Protein AF-K0TCC4-F1 (afdb_monomer_lite)

Structure (mmCIF, N/CA/C/O backbone):
data_AF-K0TCC4-F1
#
_entry.id   AF-K0TCC4-F1
#
loop_
_atom_site.group_PDB
_atom_site.id
_atom_site.type_symbol
_atom_site.label_atom_id
_atom_site.label_alt_id
_atom_site.label_comp_id
_atom_site.label_asym_id
_atom_site.label_entity_id
_atom_site.label_seq_id
_atom_site.pdbx_PDB_ins_code
_atom_site.Cartn_x
_atom_site.Cartn_y
_atom_site.Cartn_z
_atom_site.occupancy
_atom_site.B_iso_or_equiv
_atom_site.auth_seq_id
_atom_site.auth_comp_id
_atom_site.auth_asym_id
_atom_site.auth_atom_id
_atom_site.pdbx_PDB_model_num
ATOM 1 N N . MET A 1 1 ? 14.288 11.308 27.479 1.00 28.27 1 MET A N 1
ATOM 2 C CA . MET A 1 1 ? 13.288 10.225 27.359 1.00 28.27 1 MET A CA 1
ATOM 3 C C . MET A 1 1 ? 12.908 10.131 25.890 1.00 28.27 1 MET A C 1
ATOM 5 O O . MET A 1 1 ? 12.231 11.021 25.403 1.00 28.27 1 MET A O 1
ATOM 9 N N . GLY A 1 2 ? 13.487 9.175 25.159 1.00 26.84 2 GLY A N 1
ATOM 10 C CA . GLY A 1 2 ? 13.276 9.024 23.712 1.00 26.84 2 GLY A CA 1
ATOM 11 C C . GLY A 1 2 ? 12.007 8.222 23.398 1.00 26.84 2 GLY A C 1
ATOM 12 O O . GLY A 1 2 ? 11.576 7.444 24.253 1.00 26.84 2 GLY A O 1
ATOM 13 N N . PRO A 1 3 ? 11.400 8.391 22.210 1.00 31.66 3 PRO A N 1
ATOM 14 C CA . PRO A 1 3 ? 10.215 7.638 21.836 1.00 31.66 3 PRO A CA 1
ATOM 15 C C . PRO A 1 3 ? 10.620 6.193 21.535 1.00 31.66 3 PRO A C 1
ATOM 17 O O . PRO A 1 3 ? 11.309 5.902 20.559 1.00 31.66 3 PRO A O 1
ATOM 20 N N . GLY A 1 4 ? 10.207 5.282 22.413 1.00 22.97 4 GLY A N 1
ATOM 21 C CA . GLY A 1 4 ? 10.240 3.850 22.155 1.00 22.97 4 GLY A CA 1
ATOM 22 C C . GLY A 1 4 ? 9.187 3.509 21.109 1.00 22.97 4 GLY A C 1
ATOM 23 O O . GLY A 1 4 ? 8.033 3.268 21.452 1.00 22.97 4 GLY A O 1
ATOM 24 N N . GLY A 1 5 ? 9.584 3.508 19.838 1.00 23.30 5 GLY A N 1
ATOM 25 C CA . GLY A 1 5 ? 8.799 2.913 18.765 1.00 23.30 5 GLY A CA 1
ATOM 26 C C . GLY A 1 5 ? 8.743 1.406 18.979 1.00 23.30 5 GLY A C 1
ATOM 27 O O . GLY A 1 5 ? 9.736 0.705 18.784 1.00 23.30 5 GLY A O 1
ATOM 28 N N . LEU A 1 6 ? 7.590 0.905 19.415 1.00 22.27 6 LEU A N 1
ATOM 29 C CA . LEU A 1 6 ? 7.316 -0.523 19.445 1.00 22.27 6 LEU A CA 1
ATOM 30 C C . LEU A 1 6 ? 7.108 -0.981 17.994 1.00 22.27 6 LEU A C 1
ATOM 32 O O . LEU A 1 6 ? 5.989 -1.012 17.489 1.00 22.27 6 LEU A O 1
ATOM 36 N N . VAL A 1 7 ? 8.204 -1.295 17.304 1.00 22.83 7 VAL A N 1
ATOM 37 C CA . VAL A 1 7 ? 8.163 -1.968 16.005 1.00 22.83 7 VAL A CA 1
ATOM 38 C C . VAL A 1 7 ? 7.547 -3.342 16.245 1.00 22.83 7 VAL A C 1
ATOM 40 O O . VAL A 1 7 ? 8.164 -4.209 16.865 1.00 22.83 7 VAL A O 1
ATOM 43 N N . LEU A 1 8 ? 6.312 -3.544 15.785 1.00 24.41 8 LEU A N 1
ATOM 44 C CA . LEU A 1 8 ? 5.712 -4.870 15.719 1.00 24.41 8 LEU A CA 1
ATOM 45 C C . LEU A 1 8 ? 6.457 -5.655 14.630 1.00 24.41 8 LEU A C 1
ATOM 47 O O . LEU A 1 8 ? 6.063 -5.672 13.467 1.00 24.41 8 LEU A O 1
ATOM 51 N N . LEU A 1 9 ? 7.583 -6.258 15.009 1.00 23.83 9 LEU A N 1
ATOM 52 C CA . LEU A 1 9 ? 8.371 -7.147 14.165 1.00 23.83 9 LEU A CA 1
ATOM 53 C C . LEU A 1 9 ? 7.592 -8.458 13.994 1.00 23.83 9 LEU A C 1
ATOM 55 O O . LEU A 1 9 ? 7.753 -9.421 14.743 1.00 23.83 9 LEU A O 1
ATOM 59 N N . LEU A 1 10 ? 6.705 -8.487 13.003 1.00 27.88 10 LEU A N 1
ATOM 60 C CA . LEU A 1 10 ? 6.218 -9.730 12.417 1.00 27.88 10 LEU A CA 1
ATOM 61 C C . LEU A 1 10 ? 7.379 -10.323 11.615 1.00 27.88 10 LEU A C 1
ATOM 63 O O . LEU A 1 10 ? 7.529 -10.065 10.429 1.00 27.88 10 LEU A O 1
ATOM 67 N N . LEU A 1 11 ? 8.240 -11.088 12.291 1.00 25.53 11 LEU A N 1
ATOM 68 C CA . LEU A 1 11 ? 9.269 -11.899 11.643 1.00 25.53 11 LEU A CA 1
ATOM 69 C C . LEU A 1 11 ? 8.577 -12.962 10.783 1.00 25.53 11 LEU A C 1
ATOM 71 O O . LEU A 1 11 ? 8.197 -14.027 11.272 1.00 25.53 11 LEU A O 1
ATOM 75 N N . THR A 1 12 ? 8.366 -12.660 9.506 1.00 33.72 12 THR A N 1
ATOM 76 C CA . THR A 1 12 ? 7.933 -13.631 8.506 1.00 33.72 12 THR A CA 1
ATOM 77 C C . THR A 1 12 ? 9.095 -14.584 8.228 1.00 33.72 12 THR A C 1
ATOM 79 O O . THR A 1 12 ? 10.018 -14.249 7.490 1.00 33.72 12 THR A O 1
ATOM 82 N N . LEU A 1 13 ? 9.052 -15.796 8.785 1.00 29.62 13 LEU A N 1
ATOM 83 C CA . LEU A 1 13 ? 9.797 -16.942 8.248 1.00 29.62 13 LEU A CA 1
ATOM 84 C C . LEU A 1 13 ? 9.078 -17.418 6.973 1.00 29.62 13 LEU A C 1
ATOM 86 O O . LEU A 1 13 ? 8.442 -18.467 6.951 1.00 29.62 13 LEU A O 1
ATOM 90 N N . GLY A 1 14 ? 9.078 -16.578 5.939 1.00 32.75 14 GLY A N 1
ATOM 91 C CA . GLY A 1 14 ? 8.481 -16.857 4.635 1.00 32.75 14 GLY A CA 1
ATOM 92 C C . GLY A 1 14 ? 9.566 -17.091 3.591 1.00 32.75 14 GLY A C 1
ATOM 93 O O . GLY A 1 14 ? 10.662 -16.553 3.714 1.00 32.75 14 GLY A O 1
ATOM 94 N N . ARG A 1 15 ? 9.258 -17.888 2.558 1.00 40.53 15 ARG A N 1
ATOM 95 C CA . ARG A 1 15 ? 10.091 -18.010 1.349 1.00 40.53 15 ARG A CA 1
ATOM 96 C C . ARG A 1 15 ? 10.550 -16.617 0.905 1.00 40.53 15 ARG A C 1
ATOM 98 O O . ARG A 1 15 ? 9.706 -15.752 0.664 1.00 40.53 15 ARG A O 1
ATOM 105 N N . THR A 1 16 ? 11.862 -16.420 0.803 1.00 37.78 16 THR A N 1
ATOM 106 C CA . THR A 1 16 ? 12.441 -15.199 0.246 1.00 37.78 16 THR A CA 1
ATOM 107 C C . THR A 1 16 ? 12.047 -15.134 -1.221 1.00 37.78 16 THR A C 1
ATOM 109 O O . THR A 1 16 ? 12.565 -15.881 -2.043 1.00 37.78 16 THR A O 1
ATOM 112 N N . VAL A 1 17 ? 11.077 -14.281 -1.535 1.00 41.97 17 VAL A N 1
ATOM 113 C CA . VAL A 1 17 ? 10.876 -13.818 -2.905 1.00 41.97 17 VAL A CA 1
ATOM 114 C C . VAL A 1 17 ? 11.907 -12.719 -3.089 1.00 41.97 17 VAL A C 1
ATOM 116 O O . VAL A 1 17 ? 11.760 -11.652 -2.490 1.00 41.97 17 VAL A O 1
ATOM 119 N N . SER A 1 18 ? 12.979 -13.018 -3.818 1.00 49.50 18 SER A N 1
ATOM 120 C CA . SER A 1 18 ? 14.013 -12.037 -4.128 1.00 49.50 18 SER A CA 1
ATOM 121 C C . SER A 1 18 ? 13.745 -11.465 -5.507 1.00 49.50 18 SER A C 1
ATOM 123 O O . SER A 1 18 ? 13.412 -12.201 -6.437 1.00 49.50 18 SER A O 1
ATOM 125 N N . PHE A 1 19 ? 13.881 -10.151 -5.654 1.00 54.38 19 PHE A N 1
ATOM 126 C CA . PHE A 1 19 ? 13.976 -9.573 -6.987 1.00 54.38 19 PHE A CA 1
ATOM 127 C C . PHE A 1 19 ? 15.440 -9.375 -7.346 1.00 54.38 19 PHE A C 1
ATOM 129 O O . PHE A 1 19 ? 16.234 -8.956 -6.504 1.00 54.38 19 PHE A O 1
ATOM 136 N N . SER A 1 20 ? 15.793 -9.677 -8.591 1.00 53.88 20 SER A N 1
ATOM 137 C CA . SER A 1 20 ? 17.098 -9.342 -9.159 1.00 53.88 20 SER A CA 1
ATOM 138 C C . SER A 1 20 ? 16.943 -8.440 -10.372 1.00 53.88 20 SER A C 1
ATOM 140 O O . SER A 1 20 ? 15.933 -8.488 -11.076 1.00 53.88 20 SER A O 1
ATOM 142 N N . LEU A 1 21 ? 17.972 -7.646 -10.642 1.00 52.84 21 LEU A N 1
ATOM 143 C CA . LEU A 1 21 ? 18.079 -6.904 -11.891 1.00 52.84 21 LEU A CA 1
ATOM 144 C C . LEU A 1 21 ? 18.535 -7.845 -13.022 1.00 52.84 21 LEU A C 1
ATOM 146 O O . LEU A 1 21 ? 19.251 -8.810 -12.732 1.00 52.84 21 LEU A O 1
ATOM 150 N N . PRO A 1 22 ? 18.129 -7.596 -14.284 1.00 49.38 22 PRO A N 1
ATOM 151 C CA . PRO A 1 22 ? 18.525 -8.407 -15.439 1.00 49.38 22 PRO A CA 1
ATOM 152 C C . PRO A 1 22 ? 20.041 -8.564 -15.610 1.00 49.38 22 PRO A C 1
ATOM 154 O O . PRO A 1 22 ? 20.484 -9.585 -16.116 1.00 49.38 22 PRO A O 1
ATOM 157 N N . ASP A 1 23 ? 20.828 -7.628 -15.082 1.00 47.44 23 ASP A N 1
ATOM 158 C CA . ASP A 1 23 ? 22.281 -7.687 -14.993 1.00 47.44 23 ASP A CA 1
ATOM 159 C C . ASP A 1 23 ? 22.680 -7.168 -13.604 1.00 47.44 23 ASP A C 1
ATOM 161 O O . ASP A 1 23 ? 22.107 -6.186 -13.136 1.00 47.44 23 ASP A O 1
ATOM 165 N N . ARG A 1 24 ? 23.610 -7.832 -12.899 1.00 49.53 24 ARG A N 1
ATOM 166 C CA . ARG A 1 24 ? 24.036 -7.508 -11.513 1.00 49.53 24 ARG A CA 1
ATOM 167 C C . ARG A 1 24 ? 24.806 -6.175 -11.423 1.00 49.53 24 ARG A C 1
ATOM 169 O O . ARG A 1 24 ? 25.979 -6.154 -11.052 1.00 49.53 24 ARG A O 1
ATOM 176 N N . LEU A 1 25 ? 24.175 -5.079 -11.820 1.00 44.75 25 LEU A N 1
ATOM 177 C CA . LEU A 1 25 ? 24.749 -3.743 -11.822 1.00 44.75 25 LEU A CA 1
ATOM 178 C C . LEU A 1 25 ? 24.738 -3.172 -10.393 1.00 44.75 25 LEU A C 1
ATOM 180 O O . LEU A 1 25 ? 23.718 -3.291 -9.710 1.00 44.75 25 LEU A O 1
ATOM 184 N N . PRO A 1 26 ? 25.850 -2.571 -9.927 1.00 47.16 26 PRO A N 1
ATOM 185 C CA . PRO A 1 26 ? 25.877 -1.855 -8.658 1.00 47.16 26 PRO A CA 1
ATOM 186 C C . PRO A 1 26 ? 24.918 -0.668 -8.735 1.00 47.16 26 PRO A C 1
ATOM 188 O O . PRO A 1 26 ? 25.003 0.145 -9.657 1.00 47.16 26 PRO A O 1
ATOM 191 N N . PHE A 1 27 ? 23.995 -0.582 -7.780 1.00 52.09 27 PHE A N 1
ATOM 192 C CA . PHE A 1 27 ? 22.899 0.377 -7.837 1.00 52.09 27 PHE A CA 1
ATOM 193 C C . PHE A 1 27 ? 23.012 1.461 -6.766 1.00 52.09 27 PHE A C 1
ATOM 195 O O . PHE A 1 27 ? 23.201 1.161 -5.590 1.00 52.09 27 PHE A O 1
ATOM 202 N N . GLY A 1 28 ? 22.837 2.724 -7.166 1.00 56.59 28 GLY A N 1
ATOM 203 C CA . GLY A 1 28 ? 22.853 3.862 -6.242 1.00 56.59 28 GLY A CA 1
ATOM 204 C C . GLY A 1 28 ? 21.692 4.847 -6.379 1.00 56.59 28 GLY A C 1
ATOM 205 O O . GLY A 1 28 ? 21.499 5.640 -5.460 1.00 56.59 28 GLY A O 1
ATOM 206 N N . LYS A 1 29 ? 20.941 4.851 -7.495 1.00 67.81 29 LYS A N 1
ATOM 207 C CA . LYS A 1 29 ? 19.886 5.846 -7.776 1.00 67.81 29 LYS A CA 1
ATOM 208 C C . LYS A 1 29 ? 18.860 5.327 -8.778 1.00 67.81 29 LYS A C 1
ATOM 210 O O . LYS A 1 29 ? 19.250 4.785 -9.802 1.00 67.81 29 LYS A O 1
ATOM 215 N N . PHE A 1 30 ? 17.573 5.548 -8.502 1.00 77.38 30 PHE A N 1
ATOM 216 C CA . PHE A 1 30 ? 16.493 5.269 -9.454 1.00 77.38 30 PHE A CA 1
ATOM 217 C C . PHE A 1 30 ? 16.297 6.460 -10.379 1.00 77.38 30 PHE A C 1
ATOM 219 O O . PHE A 1 30 ? 16.095 7.581 -9.908 1.00 77.38 30 PHE A O 1
ATOM 226 N N . GLU A 1 31 ? 16.313 6.210 -11.683 1.00 79.38 31 GLU A N 1
ATOM 227 C CA . GLU A 1 31 ? 15.964 7.220 -12.677 1.00 79.38 31 GLU A CA 1
ATOM 228 C C . GLU A 1 31 ? 14.535 6.995 -13.148 1.00 79.38 31 GLU A C 1
ATOM 230 O O . GLU A 1 31 ? 14.170 5.887 -13.538 1.00 79.38 31 GLU A O 1
ATOM 235 N N . PHE A 1 32 ? 13.716 8.042 -13.113 1.00 80.25 32 PHE A N 1
ATOM 236 C CA . PHE A 1 32 ? 12.322 7.984 -13.533 1.00 80.25 32 PHE A CA 1
ATOM 237 C C . PHE A 1 32 ? 12.089 8.873 -14.747 1.00 80.25 32 PHE A C 1
ATOM 239 O O . PHE A 1 32 ? 12.639 9.964 -14.868 1.00 80.25 32 PHE A O 1
ATOM 246 N N . ASP A 1 33 ? 11.239 8.396 -15.642 1.00 78.75 33 ASP A N 1
ATOM 247 C CA . ASP A 1 33 ? 10.653 9.193 -16.702 1.00 78.75 33 ASP A CA 1
ATOM 248 C C . ASP A 1 33 ? 9.653 10.192 -16.103 1.00 78.75 33 ASP A C 1
ATOM 250 O O . ASP A 1 33 ? 8.693 9.787 -15.451 1.00 78.75 33 ASP A O 1
ATOM 254 N N . GLU A 1 34 ? 9.869 11.492 -16.307 1.00 76.19 34 GLU A N 1
ATOM 255 C CA . GLU A 1 34 ? 9.036 12.537 -15.692 1.00 76.19 34 GLU A CA 1
ATOM 256 C C . GLU A 1 34 ? 7.575 12.502 -16.164 1.00 76.19 34 GLU A C 1
ATOM 258 O O . GLU A 1 34 ? 6.672 12.798 -15.383 1.00 76.19 34 GLU A O 1
ATOM 263 N N . ALA A 1 35 ? 7.330 12.115 -17.420 1.00 70.75 35 ALA A N 1
ATOM 264 C CA . ALA A 1 35 ? 5.993 12.121 -18.010 1.00 70.75 35 ALA A CA 1
ATOM 265 C C . ALA A 1 35 ? 5.138 10.942 -17.521 1.00 70.75 35 ALA A C 1
ATOM 267 O O . ALA A 1 35 ? 3.962 11.095 -17.194 1.00 70.75 35 ALA A O 1
ATOM 268 N N . THR A 1 36 ? 5.725 9.748 -17.464 1.00 73.31 36 THR A N 1
ATOM 269 C CA . THR A 1 36 ? 5.018 8.500 -17.136 1.00 73.31 36 THR A CA 1
ATOM 270 C C . THR A 1 36 ? 5.168 8.092 -15.669 1.00 73.31 36 THR A C 1
ATOM 272 O O . THR A 1 36 ? 4.352 7.321 -15.144 1.00 73.31 36 THR A O 1
ATOM 275 N N . GLY A 1 37 ? 6.207 8.594 -14.997 1.00 79.00 37 GLY A N 1
ATOM 276 C CA . GLY A 1 37 ? 6.643 8.167 -13.671 1.00 79.00 37 GLY A CA 1
ATOM 277 C C . GLY A 1 37 ? 7.277 6.774 -13.656 1.00 79.00 37 GLY A C 1
ATOM 278 O O . GLY A 1 37 ? 7.495 6.228 -12.579 1.00 79.00 37 GLY A O 1
ATOM 279 N N . ILE A 1 38 ? 7.528 6.152 -14.811 1.00 82.00 38 ILE A N 1
ATOM 280 C CA . ILE A 1 38 ? 8.098 4.801 -14.900 1.00 82.00 38 ILE A CA 1
ATOM 281 C C . ILE A 1 38 ? 9.615 4.869 -14.717 1.00 82.00 38 ILE A C 1
ATOM 283 O O . ILE A 1 38 ? 10.277 5.773 -15.224 1.00 82.00 38 ILE A O 1
ATOM 287 N N . CYS A 1 39 ? 10.171 3.914 -13.980 1.00 81.19 39 CYS A N 1
ATOM 288 C CA . CYS A 1 39 ? 11.606 3.794 -13.786 1.00 81.19 39 CYS A CA 1
ATOM 289 C C . CYS A 1 39 ? 12.296 3.403 -15.098 1.00 81.19 39 CYS A C 1
ATOM 291 O O . CYS A 1 39 ? 11.937 2.407 -15.725 1.00 81.19 39 CYS A O 1
ATOM 293 N N . ARG A 1 40 ? 13.268 4.214 -15.516 1.00 80.44 40 ARG A N 1
ATOM 294 C CA . ARG A 1 40 ? 14.127 3.982 -16.680 1.00 80.44 40 ARG A CA 1
ATOM 295 C C . ARG A 1 40 ? 15.336 3.128 -16.319 1.00 80.44 40 ARG A C 1
ATOM 297 O O . ARG A 1 40 ? 15.744 2.303 -17.131 1.00 80.44 40 ARG A O 1
ATOM 304 N N . ASP A 1 41 ? 15.878 3.324 -15.118 1.00 75.75 41 ASP A N 1
ATOM 305 C CA . ASP A 1 41 ? 17.021 2.568 -14.614 1.00 75.75 41 ASP A CA 1
ATOM 306 C C . ASP A 1 41 ? 16.840 2.217 -13.119 1.00 75.75 41 ASP A C 1
ATOM 308 O O . ASP A 1 41 ? 16.751 3.128 -12.284 1.00 75.75 41 ASP A O 1
ATOM 312 N N . PRO A 1 42 ? 16.730 0.918 -12.771 1.00 75.81 42 PRO A N 1
ATOM 313 C CA . PRO A 1 42 ? 16.733 -0.213 -13.691 1.00 75.81 42 PRO A CA 1
ATOM 314 C C . PRO A 1 42 ? 15.415 -0.297 -14.480 1.00 75.81 42 PRO A C 1
ATOM 316 O O . PRO A 1 42 ? 14.347 0.010 -13.943 1.00 75.81 42 PRO A O 1
ATOM 319 N N . PRO A 1 43 ? 15.453 -0.768 -15.739 1.00 74.69 43 PRO A N 1
ATOM 320 C CA . PRO A 1 43 ? 14.264 -0.815 -16.586 1.00 74.69 43 PRO A CA 1
ATOM 321 C C . PRO A 1 43 ? 13.281 -1.910 -16.163 1.00 74.69 43 PRO A C 1
ATOM 323 O O . PRO A 1 43 ? 12.106 -1.843 -16.510 1.00 74.69 43 PRO A O 1
ATOM 326 N N . ALA A 1 44 ? 13.746 -2.939 -15.447 1.00 81.31 44 ALA A N 1
ATOM 327 C CA . ALA A 1 44 ? 12.907 -4.030 -14.977 1.00 81.31 44 ALA A CA 1
ATOM 328 C C . ALA A 1 44 ? 13.484 -4.726 -13.736 1.00 81.31 44 ALA A C 1
ATOM 330 O O . ALA A 1 44 ? 14.692 -4.734 -13.498 1.00 81.31 44 ALA A O 1
ATOM 331 N N . PHE A 1 45 ? 12.598 -5.382 -12.995 1.00 82.19 45 PHE A N 1
ATOM 332 C CA . PHE A 1 45 ? 12.869 -6.215 -11.830 1.00 82.19 45 PHE A CA 1
ATOM 333 C C . PHE A 1 45 ? 12.370 -7.630 -12.118 1.00 82.19 45 PHE A C 1
ATOM 335 O O . PHE A 1 45 ? 11.260 -7.806 -12.618 1.00 82.19 45 PHE A O 1
ATOM 342 N N . ILE A 1 46 ? 13.167 -8.645 -11.801 1.00 79.38 46 ILE A N 1
ATOM 343 C CA . ILE A 1 46 ? 12.825 -10.053 -12.037 1.00 79.38 46 ILE A CA 1
ATOM 344 C C . ILE A 1 46 ? 12.460 -10.688 -10.707 1.00 79.38 46 ILE A C 1
ATOM 346 O O . ILE A 1 46 ? 13.294 -10.708 -9.810 1.00 79.38 46 ILE A O 1
ATOM 350 N N . CYS A 1 47 ? 11.249 -11.224 -10.579 1.00 77.38 47 CYS A N 1
ATOM 351 C CA . CYS A 1 47 ? 10.833 -11.961 -9.389 1.00 77.38 47 CYS A CA 1
ATOM 352 C C . CYS A 1 47 ? 11.384 -13.394 -9.424 1.00 77.38 47 CYS A C 1
ATOM 354 O O . CYS A 1 47 ? 10.921 -14.234 -10.198 1.00 77.38 47 CYS A O 1
ATOM 356 N N . ASN A 1 48 ? 12.352 -13.689 -8.558 1.00 70.62 48 ASN A N 1
ATOM 357 C CA . ASN A 1 48 ? 12.895 -15.028 -8.348 1.00 70.62 48 ASN A CA 1
ATOM 358 C C . ASN A 1 48 ? 12.153 -15.669 -7.167 1.00 70.62 48 ASN A C 1
ATOM 360 O O . ASN A 1 48 ? 12.595 -15.603 -6.020 1.00 70.62 48 ASN A O 1
ATOM 364 N N . GLY A 1 49 ? 10.970 -16.231 -7.417 1.00 58.19 49 GLY A N 1
ATOM 365 C CA . GLY A 1 49 ? 10.140 -16.749 -6.321 1.00 58.19 49 GLY A CA 1
ATOM 366 C C . GLY A 1 49 ? 9.025 -17.723 -6.690 1.00 58.19 49 GLY A C 1
ATOM 367 O O . GLY A 1 49 ? 8.238 -18.071 -5.807 1.00 58.19 49 GLY A O 1
ATOM 368 N N . GLY A 1 50 ? 8.951 -18.166 -7.947 1.00 55.09 50 GLY A N 1
ATOM 369 C CA . GLY A 1 50 ? 7.951 -19.137 -8.389 1.00 55.09 50 GLY A CA 1
ATOM 370 C C . GLY A 1 50 ? 8.133 -20.508 -7.738 1.00 55.09 50 GLY A C 1
ATOM 371 O O . GLY A 1 50 ? 9.220 -20.867 -7.271 1.00 55.09 50 GLY A O 1
ATOM 372 N N . SER A 1 51 ? 7.056 -21.292 -7.680 1.00 49.56 51 SER A N 1
ATOM 373 C CA . SER A 1 51 ? 7.185 -22.722 -7.371 1.00 49.56 51 SER A CA 1
ATOM 374 C C . SER A 1 51 ? 8.140 -23.386 -8.387 1.00 49.56 51 SER A C 1
ATOM 376 O O . SER A 1 51 ? 8.260 -22.880 -9.498 1.00 49.56 51 SER A O 1
ATOM 378 N N . PRO A 1 52 ? 8.817 -24.504 -8.070 1.00 51.41 52 PRO A N 1
ATOM 379 C CA . PRO A 1 52 ? 9.683 -25.189 -9.038 1.00 51.41 52 PRO A CA 1
ATOM 380 C C . PRO A 1 52 ? 8.967 -25.608 -10.340 1.00 51.41 52 PRO A C 1
ATOM 382 O O . PRO A 1 52 ? 9.648 -25.852 -11.332 1.00 51.41 52 PRO A O 1
ATOM 385 N N . ASP A 1 53 ? 7.628 -25.629 -10.354 1.00 50.62 53 ASP A N 1
ATOM 386 C CA . ASP A 1 53 ? 6.805 -25.875 -11.547 1.00 50.62 53 ASP A CA 1
ATOM 387 C C . ASP A 1 53 ? 6.462 -24.594 -12.346 1.00 50.62 53 ASP A C 1
ATOM 389 O O . ASP A 1 53 ? 5.975 -24.678 -13.472 1.00 50.62 53 ASP A O 1
ATOM 393 N N . GLU A 1 54 ? 6.728 -23.393 -11.815 1.00 54.78 54 GLU A N 1
ATOM 394 C CA . GLU A 1 54 ? 6.563 -22.117 -12.527 1.00 54.78 54 GLU A CA 1
ATOM 395 C C . GLU A 1 54 ? 7.866 -21.748 -13.245 1.00 54.78 54 GLU A C 1
ATOM 397 O O . GLU A 1 54 ? 8.705 -20.998 -12.751 1.00 54.78 54 GLU A O 1
ATOM 402 N N . THR A 1 55 ? 8.044 -22.278 -14.453 1.00 53.03 55 THR A N 1
ATOM 403 C CA . THR A 1 55 ? 9.225 -22.023 -15.297 1.00 53.03 55 THR A CA 1
ATOM 404 C C . THR A 1 55 ? 9.281 -20.611 -15.893 1.00 53.03 55 THR A C 1
ATOM 406 O O . THR A 1 55 ? 10.244 -20.275 -16.580 1.00 53.03 55 THR A O 1
ATOM 409 N N . ALA A 1 56 ? 8.256 -19.781 -15.687 1.00 62.91 56 ALA A N 1
ATOM 410 C CA . ALA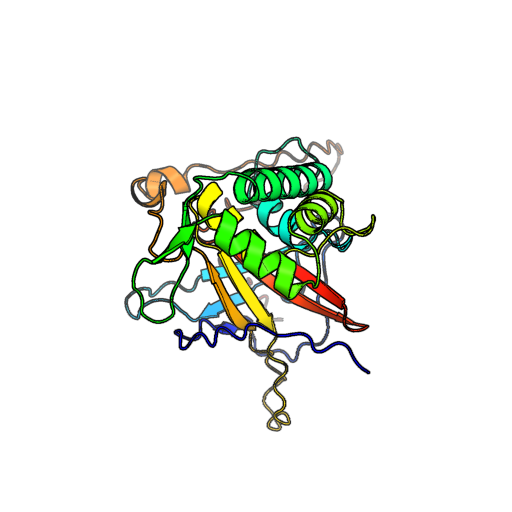 A 1 56 ? 8.183 -18.441 -16.259 1.00 62.91 56 ALA A CA 1
ATOM 411 C C . ALA A 1 56 ? 8.688 -17.391 -15.259 1.00 62.91 56 ALA A C 1
ATOM 413 O O . ALA A 1 56 ? 8.060 -17.138 -14.234 1.00 62.91 56 ALA A O 1
ATOM 414 N N . GLN A 1 57 ? 9.809 -16.744 -15.583 1.00 72.19 57 GLN A N 1
ATOM 415 C CA . GLN A 1 57 ? 10.239 -15.535 -14.881 1.00 72.19 57 GLN A CA 1
ATOM 416 C C . GLN A 1 57 ? 9.215 -14.419 -15.107 1.00 72.19 57 GLN A C 1
ATOM 418 O O . GLN A 1 57 ? 8.871 -14.105 -16.248 1.00 72.19 57 GLN A O 1
ATOM 423 N N . GLN A 1 58 ? 8.746 -13.806 -14.020 1.00 79.38 58 GLN A N 1
ATOM 424 C CA . GLN A 1 58 ? 7.881 -12.635 -14.090 1.00 79.38 58 GLN A CA 1
ATOM 425 C C . GLN A 1 58 ? 8.721 -11.365 -13.962 1.00 79.38 58 GLN A C 1
ATOM 427 O O . GLN A 1 58 ? 9.479 -11.197 -13.002 1.00 79.38 58 GLN A O 1
ATOM 432 N N . TYR A 1 59 ? 8.562 -10.475 -14.937 1.00 82.44 59 TYR A N 1
ATOM 433 C CA . TYR A 1 59 ? 9.217 -9.175 -14.970 1.00 82.44 59 TYR A CA 1
ATOM 434 C C . TYR A 1 59 ? 8.272 -8.115 -14.426 1.00 82.44 59 TYR A C 1
ATOM 436 O O . TYR A 1 59 ? 7.056 -8.198 -14.603 1.00 82.44 59 TYR A O 1
ATOM 444 N N . PHE A 1 60 ? 8.838 -7.106 -13.785 1.00 85.19 60 PHE A N 1
ATOM 445 C CA . PHE A 1 60 ? 8.118 -5.970 -13.241 1.00 85.19 60 PHE A CA 1
ATOM 446 C C . PHE A 1 60 ? 8.812 -4.679 -13.647 1.00 85.19 60 PHE A C 1
ATOM 448 O O . PHE A 1 60 ? 10.035 -4.624 -13.683 1.00 85.19 60 PHE A O 1
ATOM 455 N N . VAL A 1 61 ? 8.043 -3.630 -13.903 1.00 86.88 61 VAL A N 1
ATOM 456 C CA . VAL A 1 61 ? 8.535 -2.253 -13.989 1.00 86.88 61 VAL A CA 1
ATOM 457 C C . VAL A 1 61 ? 8.152 -1.525 -12.711 1.00 86.88 61 VAL A C 1
ATOM 459 O O . VAL A 1 61 ? 7.060 -1.721 -12.175 1.00 86.88 61 VAL A O 1
ATOM 462 N N . MET A 1 62 ? 9.044 -0.679 -12.210 1.00 88.25 62 MET A N 1
ATOM 463 C CA . MET A 1 62 ? 8.722 0.184 -11.081 1.00 88.25 62 MET A CA 1
ATOM 464 C C . MET A 1 62 ? 8.102 1.476 -11.594 1.00 88.25 62 MET A C 1
ATOM 466 O O . MET A 1 62 ? 8.623 2.099 -12.518 1.00 88.25 62 MET A O 1
ATOM 470 N N . ARG A 1 63 ? 7.006 1.904 -10.976 1.00 88.69 63 ARG A N 1
ATOM 471 C CA . ARG A 1 63 ? 6.388 3.202 -11.228 1.00 88.69 63 ARG A CA 1
ATOM 472 C C . ARG A 1 63 ? 6.381 4.025 -9.949 1.00 88.69 63 ARG A C 1
ATOM 474 O O . ARG A 1 63 ? 5.982 3.550 -8.883 1.00 88.69 63 ARG A O 1
ATOM 481 N N . ASN A 1 64 ? 6.845 5.258 -10.075 1.00 87.50 64 ASN A N 1
ATOM 482 C CA . ASN A 1 64 ? 6.849 6.232 -9.006 1.00 87.50 64 ASN A CA 1
ATOM 483 C C . ASN A 1 64 ? 5.425 6.691 -8.686 1.00 87.50 64 ASN A C 1
ATOM 485 O O . ASN A 1 64 ? 4.551 6.735 -9.555 1.00 87.50 64 ASN A O 1
ATOM 489 N N . VAL A 1 65 ? 5.215 7.086 -7.439 1.00 90.31 65 VAL A N 1
ATOM 490 C CA . VAL A 1 65 ? 3.997 7.756 -6.979 1.00 90.31 65 VAL A CA 1
ATOM 491 C C . VAL A 1 65 ? 4.368 9.050 -6.254 1.00 90.31 65 VAL A C 1
ATOM 493 O O . VAL A 1 65 ? 5.535 9.236 -5.913 1.00 90.31 65 VAL A O 1
ATOM 496 N N . PRO A 1 66 ? 3.421 9.975 -6.025 1.00 89.31 66 PRO A N 1
ATOM 497 C CA . PRO A 1 66 ? 3.710 11.188 -5.265 1.00 89.31 66 PRO A CA 1
ATOM 498 C C . PRO A 1 66 ? 4.219 10.890 -3.843 1.00 89.31 66 PRO A C 1
ATOM 500 O O . PRO A 1 66 ? 3.711 10.000 -3.162 1.00 89.31 66 PRO A O 1
ATOM 503 N N . GLY A 1 67 ? 5.236 11.635 -3.404 1.00 88.12 67 GLY A N 1
ATOM 504 C CA . GLY A 1 67 ? 5.828 11.559 -2.062 1.00 88.12 67 GLY A CA 1
ATOM 505 C C . GLY A 1 67 ? 5.266 12.617 -1.111 1.00 88.12 67 GLY A C 1
ATOM 506 O O . GLY A 1 67 ? 6.015 13.383 -0.527 1.00 88.12 67 GLY A O 1
ATOM 507 N N . ASP A 1 68 ? 3.944 12.733 -0.992 1.00 90.12 68 ASP A N 1
ATOM 508 C CA . ASP A 1 68 ? 3.267 13.718 -0.126 1.00 90.12 68 ASP A CA 1
ATOM 509 C C . ASP A 1 68 ? 2.750 13.097 1.189 1.00 90.12 68 ASP A C 1
ATOM 511 O O . ASP A 1 68 ? 1.800 13.582 1.809 1.00 90.12 68 ASP A O 1
ATOM 515 N N . GLY A 1 69 ? 3.386 12.000 1.612 1.00 90.62 69 GLY A N 1
ATOM 516 C CA . GLY A 1 69 ? 2.999 11.186 2.765 1.00 90.62 69 GLY A CA 1
ATOM 517 C C . GLY A 1 69 ? 1.826 10.230 2.512 1.00 90.62 69 GLY A C 1
ATOM 518 O O . GLY A 1 69 ? 1.463 9.462 3.407 1.00 90.62 69 GLY A O 1
ATOM 519 N N . ASP A 1 70 ? 1.271 10.219 1.295 1.00 94.69 70 ASP A N 1
ATOM 520 C CA . ASP A 1 70 ? 0.199 9.311 0.865 1.00 94.69 70 ASP A CA 1
ATOM 521 C C . ASP A 1 70 ? 0.699 8.195 -0.072 1.00 94.69 70 ASP A C 1
ATOM 523 O O . ASP A 1 70 ? -0.101 7.431 -0.611 1.00 94.69 70 ASP A O 1
ATOM 527 N N . CYS A 1 71 ? 2.019 8.053 -0.236 1.00 93.38 71 CYS A N 1
ATOM 528 C CA . CYS A 1 71 ? 2.661 7.191 -1.236 1.00 93.38 71 CYS A CA 1
ATOM 529 C C . CYS A 1 71 ? 2.133 5.743 -1.252 1.00 93.38 71 CYS A C 1
ATOM 531 O O . CYS A 1 71 ? 1.884 5.187 -2.319 1.00 93.38 71 CYS A O 1
ATOM 533 N N . VAL A 1 72 ? 1.872 5.130 -0.095 1.00 94.06 72 VAL A N 1
ATOM 534 C CA . VAL A 1 72 ? 1.306 3.771 -0.038 1.00 94.06 72 VAL A CA 1
ATOM 535 C C . VAL A 1 72 ? -0.130 3.728 -0.584 1.00 94.06 72 VAL A C 1
ATOM 537 O O . VAL A 1 72 ? -0.475 2.819 -1.335 1.00 94.06 72 VAL A O 1
ATOM 540 N N . PHE A 1 73 ? -0.967 4.717 -0.261 1.00 95.38 73 PHE A N 1
ATOM 541 C CA . PHE A 1 73 ? -2.333 4.800 -0.788 1.00 95.38 73 PHE A CA 1
ATOM 542 C C . PHE A 1 73 ? -2.336 5.108 -2.285 1.00 95.38 73 PHE A C 1
ATOM 544 O O . PHE A 1 73 ? -3.134 4.537 -3.024 1.00 95.38 73 PHE A O 1
ATOM 551 N N . HIS A 1 74 ? -1.404 5.942 -2.755 1.00 92.88 74 HIS A N 1
ATOM 552 C CA . HIS A 1 74 ? -1.200 6.140 -4.186 1.00 92.88 74 HIS A CA 1
ATOM 553 C C . HIS A 1 74 ? -0.818 4.836 -4.880 1.00 92.88 74 HIS A C 1
ATOM 555 O O . HIS A 1 74 ? -1.434 4.497 -5.882 1.00 92.88 74 HIS A O 1
ATOM 561 N N . ALA A 1 75 ? 0.137 4.072 -4.341 1.00 92.38 75 ALA A N 1
ATOM 562 C CA . ALA A 1 75 ? 0.570 2.808 -4.937 1.00 92.38 75 ALA A CA 1
ATOM 563 C C . ALA A 1 75 ? -0.589 1.810 -5.096 1.00 92.38 75 ALA A C 1
ATOM 565 O O . ALA A 1 75 ? -0.688 1.146 -6.127 1.00 92.38 75 ALA A O 1
ATOM 566 N N . VAL A 1 76 ? -1.502 1.747 -4.120 1.00 91.56 76 VAL A N 1
ATOM 567 C CA . VAL A 1 76 ? -2.716 0.921 -4.219 1.00 91.56 76 VAL A CA 1
ATOM 568 C C . VAL A 1 76 ? -3.718 1.512 -5.225 1.00 91.56 76 VAL A C 1
ATOM 570 O O . VAL A 1 76 ? -4.305 0.763 -6.001 1.00 91.56 76 VAL A O 1
ATOM 573 N N . GLY A 1 77 ? -3.894 2.837 -5.265 1.00 88.31 77 GLY A N 1
ATOM 574 C CA . GLY A 1 77 ? -4.784 3.523 -6.213 1.00 88.31 77 GLY A CA 1
ATOM 575 C C . GLY A 1 77 ? -4.367 3.368 -7.679 1.00 88.31 77 GLY A C 1
ATOM 576 O O . GLY A 1 77 ? -5.211 3.136 -8.538 1.00 88.31 77 GLY A O 1
ATOM 577 N N . MET A 1 78 ? -3.061 3.381 -7.957 1.00 83.31 78 MET A N 1
ATOM 578 C CA . MET A 1 78 ? -2.477 3.237 -9.302 1.00 83.31 78 MET A CA 1
ATOM 579 C C . MET A 1 78 ? -2.801 1.915 -10.007 1.00 83.31 78 MET A C 1
ATOM 581 O O . MET A 1 78 ? -2.530 1.767 -11.197 1.00 83.31 78 MET A O 1
ATOM 585 N N . MET A 1 79 ? -3.356 0.948 -9.281 1.00 72.44 79 MET A N 1
ATOM 586 C CA . MET A 1 79 ? -3.741 -0.358 -9.807 1.00 72.44 79 MET A CA 1
ATOM 587 C C . MET A 1 79 ? -5.120 -0.367 -10.473 1.00 72.44 79 MET A C 1
ATOM 589 O O . MET A 1 79 ? -5.503 -1.394 -11.031 1.00 72.44 79 MET A O 1
ATOM 593 N N . SER A 1 80 ? -5.868 0.739 -10.415 1.00 69.44 80 SER A N 1
ATOM 594 C CA . SER A 1 80 ? -7.125 0.907 -11.144 1.00 69.44 80 SER A CA 1
ATOM 595 C C . SER A 1 80 ? -6.847 1.603 -12.483 1.00 69.44 80 SER A C 1
ATOM 597 O O . SER A 1 80 ? -6.632 2.814 -12.486 1.00 69.44 80 SER A O 1
ATOM 599 N N . PRO A 1 81 ? -6.833 0.883 -13.621 1.00 56.22 81 PRO A N 1
ATOM 600 C CA . PRO A 1 81 ? -6.485 1.465 -14.921 1.00 56.22 81 PRO A CA 1
ATOM 601 C C . PRO A 1 81 ? -7.504 2.503 -15.426 1.00 56.22 81 PRO A C 1
ATOM 603 O O . PRO A 1 81 ? -7.149 3.338 -16.251 1.00 56.22 81 PRO A O 1
ATOM 606 N N . ASP A 1 82 ? -8.732 2.485 -14.893 1.00 57.56 82 ASP A N 1
ATOM 607 C CA . ASP A 1 82 ? -9.881 3.204 -15.463 1.00 57.56 82 ASP A CA 1
ATOM 608 C C . ASP A 1 82 ? -10.356 4.414 -14.641 1.00 57.56 82 ASP A C 1
ATOM 610 O O . ASP A 1 82 ? -11.452 4.929 -14.861 1.00 57.56 82 ASP A O 1
ATOM 614 N N . SER A 1 83 ? -9.592 4.877 -13.648 1.00 55.19 83 SER A N 1
ATOM 615 C CA . SER A 1 83 ? -10.065 5.996 -12.831 1.00 55.19 83 SER A CA 1
ATOM 616 C C . SER A 1 83 ? -9.813 7.339 -13.524 1.00 55.19 83 SER A C 1
ATOM 618 O O . SER A 1 83 ? -8.675 7.796 -13.591 1.00 55.19 83 SER A O 1
ATOM 620 N N . GLU A 1 84 ? -10.883 8.037 -13.914 1.00 58.97 84 GLU A N 1
ATOM 621 C CA . GLU A 1 84 ? -10.859 9.481 -14.238 1.00 58.97 84 GLU A CA 1
ATOM 622 C C . GLU A 1 84 ? -10.377 10.347 -13.053 1.00 58.97 84 GLU A C 1
ATOM 624 O O . GLU A 1 84 ? -10.096 11.539 -13.190 1.00 58.97 84 GLU A O 1
ATOM 629 N N . TYR A 1 85 ? -10.281 9.752 -11.863 1.00 66.94 85 TYR A N 1
ATOM 630 C CA . TYR A 1 85 ? -9.813 10.403 -10.655 1.00 66.94 85 TYR A CA 1
ATOM 631 C C . TYR A 1 85 ? -8.317 10.697 -10.697 1.00 66.94 85 TYR A C 1
ATOM 633 O O . TYR A 1 85 ? -7.488 9.870 -11.074 1.00 66.94 85 TYR A O 1
ATOM 641 N N . THR A 1 86 ? -7.950 11.869 -10.180 1.00 83.62 86 THR A N 1
ATOM 642 C CA . THR A 1 86 ? -6.545 12.142 -9.884 1.00 83.62 86 THR A CA 1
ATOM 643 C C . THR A 1 86 ? -6.042 11.166 -8.815 1.00 83.62 86 THR A C 1
ATOM 645 O O . THR A 1 86 ? -6.755 10.845 -7.861 1.00 83.62 86 THR A O 1
ATOM 648 N N . ILE A 1 87 ? -4.777 10.757 -8.920 1.00 83.69 87 ILE A N 1
ATOM 649 C CA . ILE A 1 87 ? -4.095 9.869 -7.957 1.00 83.69 87 ILE A CA 1
ATOM 650 C C . ILE A 1 87 ? -4.231 10.374 -6.504 1.00 83.69 87 ILE A C 1
ATOM 652 O O . ILE A 1 87 ? -4.304 9.586 -5.557 1.00 83.69 87 ILE A O 1
ATOM 656 N N . LYS A 1 88 ? -4.322 11.699 -6.324 1.00 87.38 88 LYS A N 1
ATOM 657 C CA . LYS A 1 88 ? -4.553 12.357 -5.030 1.00 87.38 88 LYS A CA 1
ATOM 658 C C . LYS A 1 88 ? -5.958 12.128 -4.486 1.00 87.38 88 LYS A C 1
ATOM 660 O O . LYS A 1 88 ? -6.107 11.798 -3.312 1.00 87.38 88 LYS A O 1
ATOM 665 N N . SER A 1 89 ? -6.978 12.262 -5.331 1.00 90.81 89 SER A N 1
ATOM 666 C CA . SER A 1 89 ? -8.366 11.972 -4.959 1.00 90.81 89 SER A CA 1
ATOM 667 C C . SER A 1 89 ? -8.526 10.515 -4.522 1.00 90.81 89 SER A C 1
ATOM 669 O O . SER A 1 89 ? -9.132 10.260 -3.484 1.00 90.81 89 SER A O 1
ATOM 671 N N . MET A 1 90 ? -7.904 9.580 -5.249 1.00 90.56 90 MET A N 1
ATOM 672 C CA . MET A 1 90 ? -7.951 8.156 -4.905 1.00 90.56 90 MET A CA 1
ATOM 673 C C . MET A 1 90 ? -7.308 7.851 -3.552 1.00 90.56 90 MET A C 1
ATOM 675 O O . MET A 1 90 ? -7.865 7.089 -2.767 1.00 90.56 90 MET A O 1
ATOM 679 N N . ALA A 1 91 ? -6.153 8.449 -3.243 1.00 93.81 91 ALA A N 1
ATOM 680 C CA . ALA A 1 91 ? -5.511 8.221 -1.951 1.00 93.81 91 ALA A CA 1
ATOM 681 C C . ALA A 1 91 ? -6.363 8.719 -0.778 1.00 93.81 91 ALA A C 1
ATOM 683 O O . ALA A 1 91 ? -6.495 8.019 0.230 1.00 93.81 91 ALA A O 1
ATOM 684 N N . LEU A 1 92 ? -6.987 9.892 -0.918 1.00 95.06 92 LEU A N 1
ATOM 685 C CA . LEU A 1 92 ? -7.896 10.419 0.097 1.00 95.06 92 LEU A CA 1
ATOM 686 C C . LEU A 1 92 ? -9.126 9.518 0.280 1.00 95.06 92 LEU A C 1
ATOM 688 O O . LEU A 1 92 ? -9.539 9.248 1.410 1.00 95.06 92 LEU A O 1
ATOM 692 N N . GLU A 1 93 ? -9.687 9.011 -0.815 1.00 94.62 93 GLU A N 1
ATOM 693 C CA . GLU A 1 93 ? -10.797 8.063 -0.764 1.00 94.62 93 GLU A CA 1
ATOM 694 C C . GLU A 1 93 ? -10.391 6.757 -0.069 1.00 94.62 93 GLU A C 1
ATOM 696 O O . GLU A 1 93 ? -11.089 6.299 0.837 1.00 94.62 93 GLU A O 1
ATOM 701 N N . MET A 1 94 ? -9.220 6.201 -0.395 1.00 95.25 94 MET A N 1
ATOM 702 C CA . MET A 1 94 ? -8.701 5.003 0.269 1.00 95.25 94 MET A CA 1
ATOM 703 C C . MET A 1 94 ? -8.514 5.215 1.772 1.00 95.25 94 MET A C 1
ATOM 705 O O . MET A 1 94 ? -8.933 4.368 2.563 1.00 95.25 94 MET A O 1
ATOM 709 N N . ARG A 1 95 ? -7.966 6.361 2.194 1.00 97.31 95 ARG A N 1
ATOM 710 C CA . ARG A 1 95 ? -7.879 6.738 3.615 1.00 97.31 95 ARG A CA 1
ATOM 711 C C . ARG A 1 95 ? -9.249 6.730 4.287 1.00 97.31 95 ARG A C 1
ATOM 713 O O . ARG A 1 95 ? -9.409 6.164 5.372 1.00 97.31 95 ARG A O 1
ATOM 720 N N . GLN A 1 96 ? -10.248 7.328 3.641 1.00 97.44 96 GLN A N 1
ATOM 721 C CA . GLN A 1 96 ? -11.609 7.389 4.163 1.00 97.44 96 GLN A CA 1
ATOM 722 C C . GLN A 1 96 ? -12.236 5.996 4.283 1.00 97.44 96 GLN A C 1
ATOM 724 O O . GLN A 1 96 ? -12.837 5.680 5.313 1.00 97.44 96 GLN A O 1
ATOM 729 N N . VAL A 1 97 ? -12.069 5.155 3.262 1.00 96.62 97 VAL A N 1
ATOM 730 C CA . VAL A 1 97 ? -12.560 3.774 3.230 1.00 96.62 97 VAL A CA 1
ATOM 731 C C . VAL A 1 97 ? -11.932 2.949 4.354 1.00 96.62 97 VAL A C 1
ATOM 733 O O . VAL A 1 97 ? -12.659 2.299 5.110 1.00 96.62 97 VAL A O 1
ATOM 736 N N . VAL A 1 98 ? -10.611 3.035 4.541 1.00 97.94 98 VAL A N 1
ATOM 737 C CA . VAL A 1 98 ? -9.917 2.337 5.633 1.00 97.94 98 VAL A CA 1
ATOM 738 C C . VAL A 1 98 ? -10.419 2.818 6.993 1.00 97.94 98 VAL A C 1
ATOM 740 O O . VAL A 1 98 ? -10.767 1.998 7.844 1.00 97.94 98 VAL A O 1
ATOM 743 N N . ALA A 1 99 ? -10.516 4.133 7.201 1.00 98.12 99 ALA A N 1
ATOM 744 C CA . ALA A 1 99 ? -10.994 4.696 8.460 1.00 98.12 99 ALA A CA 1
ATOM 745 C C . ALA A 1 99 ? -12.438 4.269 8.774 1.00 98.12 99 ALA A C 1
ATOM 747 O O . ALA A 1 99 ? -12.753 3.928 9.917 1.00 98.12 99 ALA A O 1
ATOM 748 N N . ASN A 1 100 ? -13.312 4.241 7.766 1.00 97.62 100 ASN A N 1
ATOM 749 C CA . ASN A 1 100 ? -14.687 3.772 7.912 1.00 97.62 100 ASN A CA 1
ATOM 750 C C . ASN A 1 100 ? -14.727 2.291 8.307 1.00 97.62 100 ASN A C 1
ATOM 752 O O . ASN A 1 100 ? -15.397 1.938 9.278 1.00 97.62 100 ASN A O 1
ATOM 756 N N . PHE A 1 101 ? -13.953 1.443 7.629 1.00 97.38 101 PHE A N 1
ATOM 757 C CA . PHE A 1 101 ? -13.911 0.012 7.922 1.00 97.38 101 PHE A CA 1
ATOM 758 C C . PHE A 1 101 ? -13.348 -0.287 9.321 1.00 97.38 101 PHE A C 1
ATOM 760 O O . PHE A 1 101 ? -13.894 -1.121 10.047 1.00 97.38 101 PHE A O 1
ATOM 767 N N . LEU A 1 102 ? -12.291 0.418 9.738 1.00 97.25 102 LEU A N 1
ATOM 768 C CA . LEU A 1 102 ? -11.722 0.299 11.085 1.00 97.25 102 LEU A CA 1
ATOM 769 C C . LEU A 1 102 ? -12.700 0.749 12.176 1.00 97.25 102 LEU A C 1
ATOM 771 O O . LEU A 1 102 ? -12.700 0.183 13.269 1.00 97.25 102 LEU A O 1
ATOM 775 N N . SER A 1 103 ? -13.532 1.752 11.885 1.00 96.75 103 SER A N 1
ATOM 776 C CA . SER A 1 103 ? -14.541 2.256 12.821 1.00 96.75 103 SER A CA 1
ATOM 777 C C . SER A 1 103 ? -15.778 1.359 12.952 1.00 96.75 103 SER A C 1
ATOM 779 O O . SER A 1 103 ? -16.559 1.540 13.886 1.00 96.75 103 SER A O 1
ATOM 781 N N . TRP A 1 104 ? -15.954 0.379 12.059 1.00 94.69 104 TRP A N 1
ATOM 782 C CA . TRP A 1 104 ? -17.120 -0.501 12.073 1.00 94.69 104 TRP A CA 1
ATOM 783 C C . TRP A 1 104 ? -17.058 -1.474 13.270 1.00 94.69 104 TRP A C 1
ATOM 785 O O . TRP A 1 104 ? -16.083 -2.223 13.394 1.00 94.69 104 TRP A O 1
ATOM 795 N N . PRO A 1 105 ? -18.083 -1.523 14.149 1.00 89.06 105 PRO A N 1
ATOM 796 C CA . PRO A 1 105 ? -18.079 -2.383 15.340 1.00 89.06 105 PRO A CA 1
ATOM 797 C C . PRO A 1 105 ? -17.935 -3.888 15.056 1.00 89.06 105 PRO A C 1
ATOM 799 O O . PRO A 1 105 ? -17.279 -4.587 15.835 1.00 89.06 105 PRO A O 1
ATOM 802 N N . ASP A 1 106 ? -18.498 -4.358 13.941 1.00 91.75 106 ASP A N 1
ATOM 803 C CA . ASP A 1 106 ? -18.640 -5.783 13.611 1.00 91.75 106 ASP A CA 1
ATOM 804 C C . ASP A 1 106 ? -17.792 -6.232 12.410 1.00 91.75 106 ASP A C 1
ATOM 806 O O . ASP A 1 106 ? -17.951 -7.345 11.904 1.00 91.75 106 ASP A O 1
ATOM 810 N N . GLY A 1 107 ? -16.866 -5.387 11.948 1.00 91.50 107 GLY A N 1
ATOM 811 C CA . GLY A 1 107 ? -15.955 -5.752 10.866 1.00 91.50 107 GLY A CA 1
ATOM 812 C C . GLY A 1 107 ? -15.005 -6.878 11.288 1.00 91.50 107 GLY A C 1
ATOM 813 O O . GLY A 1 107 ? -14.413 -6.828 12.368 1.00 91.50 107 GLY A O 1
ATOM 814 N N . ASN A 1 108 ? -14.845 -7.890 10.433 1.00 94.75 108 ASN A N 1
ATOM 815 C CA . ASN A 1 108 ? -13.838 -8.939 10.585 1.00 94.75 108 ASN A CA 1
ATOM 816 C C . ASN A 1 108 ? -12.871 -8.887 9.404 1.00 94.75 108 ASN A C 1
ATOM 818 O O . ASN A 1 108 ? -13.292 -8.772 8.255 1.00 94.75 108 ASN A O 1
ATOM 822 N N . LEU A 1 109 ? -11.584 -8.992 9.707 1.00 95.12 109 LEU A N 1
ATOM 823 C CA . LEU A 1 109 ? -10.485 -8.924 8.756 1.00 95.12 109 LEU A CA 1
ATOM 824 C C . LEU A 1 109 ? -9.710 -10.231 8.799 1.00 95.12 109 LEU A C 1
ATOM 826 O O . LEU A 1 109 ? -9.367 -10.722 9.878 1.00 95.12 109 LEU A O 1
ATOM 830 N N . TYR A 1 110 ? -9.406 -10.773 7.629 1.00 94.00 110 TYR A N 1
ATOM 831 C CA . TYR A 1 110 ? -8.407 -11.815 7.493 1.00 94.00 110 TYR A CA 1
ATOM 832 C C . TYR A 1 110 ? -7.022 -11.211 7.700 1.00 94.00 110 TYR A C 1
ATOM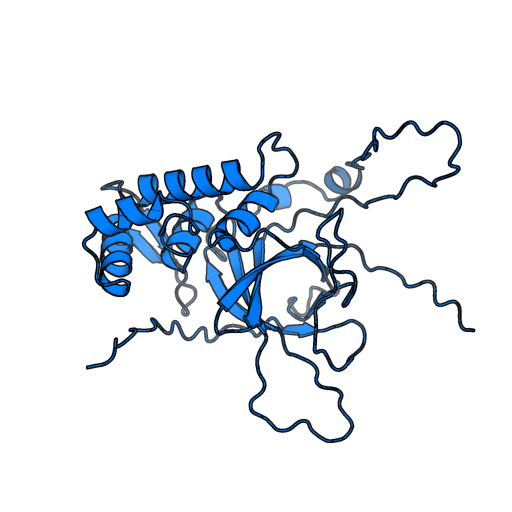 834 O O . TYR A 1 110 ? -6.681 -10.198 7.090 1.00 94.00 110 TYR A O 1
ATOM 842 N N . VAL A 1 111 ? -6.236 -11.834 8.571 1.00 90.69 111 VAL A N 1
ATOM 843 C CA . VAL A 1 111 ? -4.859 -11.434 8.855 1.00 90.69 111 VAL A CA 1
ATOM 844 C C . VAL A 1 111 ? -3.966 -12.645 8.676 1.00 90.69 111 VAL A C 1
ATOM 846 O O . VAL A 1 111 ? -4.240 -13.710 9.244 1.00 90.69 111 VAL A O 1
ATOM 849 N N . ASP A 1 112 ? -2.880 -12.455 7.932 1.00 82.31 112 ASP A N 1
ATOM 850 C CA . ASP A 1 112 ? -1.867 -13.481 7.761 1.00 82.31 112 ASP A CA 1
ATOM 851 C C . ASP A 1 112 ? -1.221 -13.795 9.111 1.00 82.31 112 ASP A C 1
ATOM 853 O O . ASP A 1 112 ? -0.814 -12.914 9.874 1.00 82.31 112 ASP A O 1
ATOM 857 N N . ASN A 1 113 ? -1.140 -15.083 9.431 1.00 71.50 113 ASN A N 1
ATOM 858 C CA . ASN A 1 113 ? -0.225 -15.544 10.458 1.00 71.50 113 ASN A CA 1
ATOM 859 C C . ASN A 1 113 ? 0.882 -16.358 9.804 1.00 71.50 113 ASN A C 1
ATOM 861 O O . ASN A 1 113 ? 0.662 -17.102 8.849 1.00 71.50 113 ASN A O 1
ATOM 865 N N . ASN A 1 114 ? 2.077 -16.263 10.379 1.00 66.38 114 ASN A N 1
ATOM 866 C CA . ASN A 1 114 ? 3.270 -16.975 9.914 1.00 66.38 114 ASN A CA 1
ATOM 867 C C . ASN A 1 114 ? 3.139 -18.514 9.987 1.00 66.38 114 ASN A C 1
ATOM 869 O O . ASN A 1 114 ? 4.091 -19.226 9.697 1.00 66.38 114 ASN A O 1
ATOM 873 N N . LEU A 1 115 ? 1.979 -19.034 10.403 1.00 65.94 115 LEU A N 1
ATOM 874 C CA . LEU A 1 115 ? 1.669 -20.456 10.527 1.00 65.94 115 LEU A CA 1
ATOM 875 C C . LEU A 1 115 ? 0.724 -20.952 9.419 1.00 65.94 115 LEU A C 1
ATOM 877 O O . L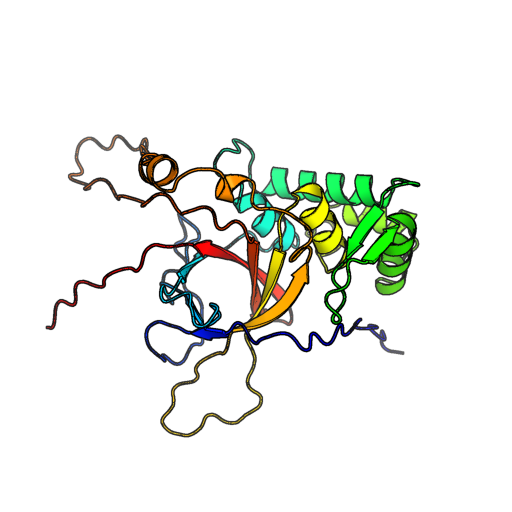EU A 1 115 ? 0.266 -22.092 9.487 1.00 65.94 115 LEU A O 1
ATOM 881 N N . GLY A 1 116 ? 0.384 -20.110 8.435 1.00 64.69 116 GLY A N 1
ATOM 882 C CA . GLY A 1 116 ? -0.494 -20.471 7.316 1.00 64.69 116 GLY A CA 1
ATOM 883 C C . GLY A 1 116 ? -1.945 -20.765 7.718 1.00 64.69 116 GLY A C 1
ATOM 884 O O . GLY A 1 116 ? -2.712 -21.315 6.929 1.00 64.69 116 GLY A O 1
ATOM 885 N N . LYS A 1 117 ? -2.351 -20.426 8.947 1.00 69.94 117 LYS A N 1
ATOM 886 C CA . LYS A 1 117 ? -3.726 -20.607 9.425 1.00 69.94 117 LYS A CA 1
ATOM 887 C C . LYS A 1 117 ? -4.518 -19.329 9.191 1.00 69.94 117 LYS A C 1
ATOM 889 O O . LYS A 1 117 ? -4.094 -18.256 9.599 1.00 69.94 117 LYS A O 1
ATOM 894 N N . LYS A 1 118 ? -5.720 -19.434 8.627 1.00 79.38 118 LYS A N 1
ATOM 895 C CA . LYS A 1 118 ? -6.616 -18.276 8.497 1.00 79.38 118 LYS A CA 1
ATOM 896 C C . LYS A 1 118 ? -6.961 -17.742 9.890 1.00 79.38 118 LYS A C 1
ATOM 898 O O . LYS A 1 118 ? -7.552 -18.463 10.695 1.00 79.38 118 LYS A O 1
ATOM 903 N N . ARG A 1 119 ? -6.573 -16.499 10.192 1.00 88.50 119 ARG A N 1
ATOM 904 C CA . ARG A 1 119 ? -6.939 -15.813 11.437 1.00 88.50 119 ARG A CA 1
ATOM 905 C C . ARG A 1 119 ? -7.862 -14.651 11.112 1.00 88.50 119 ARG A C 1
ATOM 907 O O . ARG A 1 119 ? -7.546 -13.823 10.268 1.00 88.50 119 ARG A O 1
ATOM 914 N N . LEU A 1 120 ? -8.977 -14.583 11.831 1.00 93.25 120 LEU A N 1
ATOM 915 C CA . LEU A 1 120 ? -9.869 -13.432 11.808 1.00 93.25 120 LEU A CA 1
ATOM 916 C C . LEU A 1 120 ? -9.540 -12.502 12.977 1.00 93.25 120 LEU A C 1
ATOM 918 O O . LEU A 1 120 ? -9.354 -12.950 14.112 1.00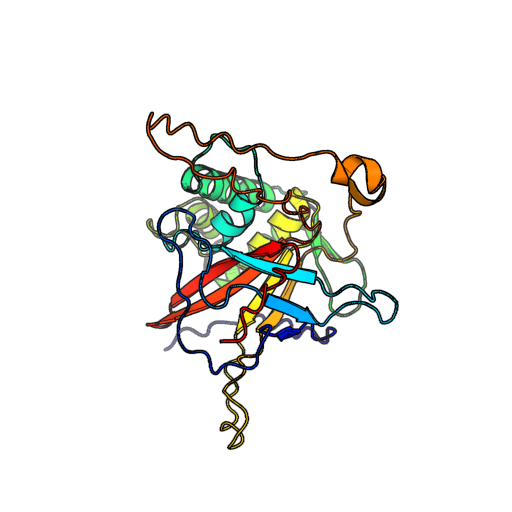 93.25 120 LEU A O 1
ATOM 922 N N . VAL A 1 121 ? -9.469 -11.208 12.693 1.00 94.62 121 VAL A N 1
ATOM 923 C CA . VAL A 1 121 ? -9.297 -10.138 13.677 1.00 94.62 121 VAL A CA 1
ATOM 924 C C . VAL A 1 121 ? -10.455 -9.162 13.524 1.00 94.62 121 VAL A C 1
ATOM 926 O O . VAL A 1 121 ? -10.818 -8.797 12.410 1.00 94.62 121 VAL A O 1
ATOM 929 N N . ARG A 1 122 ? -11.049 -8.731 14.639 1.00 96.25 122 ARG A N 1
ATOM 930 C CA . ARG A 1 122 ? -12.115 -7.724 14.600 1.00 96.25 122 ARG A CA 1
ATOM 931 C C . ARG A 1 122 ? -11.513 -6.353 14.294 1.00 96.25 122 ARG A C 1
ATOM 933 O O . ARG A 1 122 ? -10.498 -5.993 14.895 1.00 96.25 122 ARG A O 1
ATOM 940 N N . SER A 1 123 ? -12.170 -5.553 13.457 1.00 96.94 123 SER A N 1
ATOM 941 C CA . SER A 1 123 ? -11.741 -4.192 13.092 1.00 96.94 123 SER A CA 1
ATOM 942 C C . SER A 1 123 ? -11.430 -3.336 14.318 1.00 96.94 123 SER A C 1
ATOM 944 O O . SER A 1 123 ? -10.392 -2.684 14.378 1.00 96.94 123 SER A O 1
ATOM 946 N N . ARG A 1 124 ? -12.265 -3.427 15.361 1.00 96.38 124 ARG A N 1
ATOM 947 C CA . ARG A 1 124 ? -12.069 -2.707 16.630 1.00 96.38 124 ARG A CA 1
ATOM 948 C C . ARG A 1 124 ? -10.777 -3.076 17.370 1.00 96.38 124 ARG A C 1
ATOM 950 O O . ARG A 1 124 ? -10.213 -2.235 18.070 1.00 96.38 124 ARG A O 1
ATOM 957 N N . ASP A 1 125 ? -10.337 -4.330 17.259 1.00 96.38 125 ASP A N 1
ATOM 958 C CA . ASP A 1 125 ? -9.138 -4.829 17.934 1.00 96.38 125 ASP A CA 1
ATOM 959 C C . ASP A 1 125 ? -7.893 -4.409 17.145 1.00 96.38 125 ASP A C 1
ATOM 961 O O . ASP A 1 125 ? -6.913 -3.963 17.744 1.00 96.38 125 ASP A O 1
ATOM 965 N N . LEU A 1 126 ? -7.973 -4.445 15.807 1.00 96.69 126 LEU A N 1
ATOM 966 C CA . LEU A 1 126 ? -6.942 -3.900 14.925 1.00 96.69 126 LEU A CA 1
ATOM 967 C C . LEU A 1 126 ? -6.769 -2.389 15.136 1.00 96.69 126 LEU A C 1
ATOM 969 O O . LEU A 1 126 ? -5.656 -1.948 15.404 1.00 96.69 126 LEU A O 1
ATOM 973 N N . LEU A 1 127 ? -7.862 -1.615 15.122 1.00 98.00 127 LEU A N 1
ATOM 974 C CA . LEU A 1 127 ? -7.847 -0.170 15.379 1.00 98.00 127 LEU A CA 1
ATOM 975 C C . LEU A 1 127 ? -7.238 0.156 16.745 1.00 98.00 127 LEU A C 1
ATOM 977 O O . LEU A 1 127 ? -6.417 1.059 16.863 1.00 98.00 127 LEU A O 1
ATOM 981 N N . ARG A 1 128 ? -7.610 -0.591 17.793 1.00 97.94 128 ARG A N 1
ATOM 982 C CA . ARG A 1 128 ? -7.041 -0.403 19.135 1.00 97.94 128 ARG A CA 1
ATOM 983 C C . ARG A 1 128 ? -5.534 -0.654 19.149 1.00 97.94 128 ARG A C 1
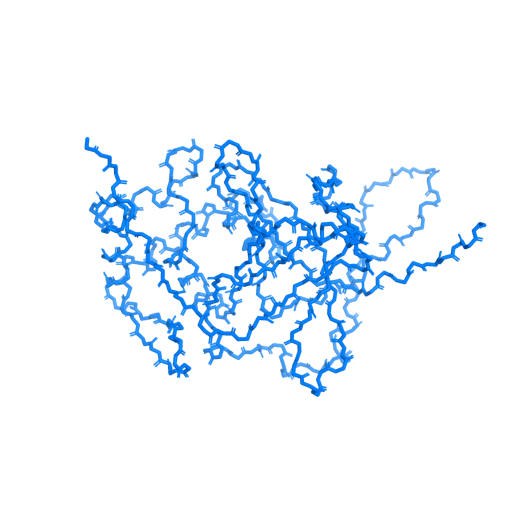ATOM 985 O O . ARG A 1 128 ? -4.813 0.080 19.821 1.00 97.94 128 ARG A O 1
ATOM 992 N N . SER A 1 129 ? -5.074 -1.699 18.464 1.00 96.94 129 SER A N 1
ATOM 993 C CA . SER A 1 129 ? -3.650 -2.018 18.366 1.00 96.94 129 SER A CA 1
ATOM 994 C C . SER A 1 129 ? -2.889 -0.944 17.590 1.00 96.94 129 SER A C 1
ATOM 996 O O . SER A 1 129 ? -1.829 -0.520 18.039 1.00 96.94 129 SER A O 1
ATOM 998 N N . ALA A 1 130 ? -3.447 -0.484 16.469 1.00 97.06 130 ALA A N 1
ATOM 999 C CA . ALA A 1 130 ? -2.863 0.545 15.617 1.00 97.06 130 ALA A CA 1
ATOM 1000 C C . ALA A 1 130 ? -2.751 1.892 16.346 1.00 97.06 130 ALA A C 1
ATOM 1002 O O . ALA A 1 130 ? -1.659 2.435 16.475 1.00 97.06 130 ALA A O 1
ATOM 1003 N N . ALA A 1 131 ? -3.851 2.362 16.947 1.00 98.06 131 ALA A N 1
ATOM 1004 C CA . ALA A 1 131 ? -3.874 3.594 17.733 1.00 98.06 131 ALA A CA 1
ATOM 1005 C C . ALA A 1 131 ? -2.856 3.570 18.880 1.00 98.06 131 ALA A C 1
ATOM 1007 O O . ALA A 1 131 ? -2.128 4.535 19.087 1.00 98.06 131 ALA A O 1
ATOM 1008 N N . ARG A 1 132 ? -2.738 2.432 19.579 1.00 97.88 132 ARG A N 1
ATOM 1009 C CA . ARG A 1 132 ? -1.730 2.253 20.630 1.00 97.88 132 ARG A CA 1
ATOM 1010 C C . ARG A 1 132 ? -0.300 2.313 20.091 1.00 97.88 132 ARG A C 1
ATOM 1012 O O . ARG A 1 132 ? 0.547 2.881 20.770 1.00 97.88 132 ARG A O 1
ATOM 1019 N N . GLY A 1 133 ? -0.037 1.725 18.922 1.00 96.12 133 GLY A N 1
ATOM 1020 C CA . GLY A 1 133 ? 1.277 1.768 18.271 1.00 96.12 133 GLY A CA 1
ATOM 1021 C C . GLY A 1 133 ? 1.735 3.194 17.958 1.00 96.12 133 GLY A C 1
ATOM 1022 O O . GLY A 1 133 ? 2.909 3.501 18.129 1.00 96.12 133 GLY A O 1
ATOM 1023 N N . GLU A 1 134 ? 0.790 4.070 17.616 1.00 96.75 134 GLU A N 1
ATOM 1024 C CA . GLU A 1 134 ? 1.024 5.499 17.360 1.00 96.75 134 GLU A CA 1
ATOM 1025 C C . GLU A 1 134 ? 0.951 6.380 18.623 1.00 96.75 134 GLU A C 1
ATOM 1027 O O . GLU A 1 134 ? 1.148 7.592 18.551 1.00 96.75 134 GLU A O 1
ATOM 1032 N N . GLY A 1 135 ? 0.641 5.809 19.793 1.00 97.69 135 GLY A N 1
ATOM 1033 C CA . GLY A 1 135 ? 0.446 6.575 21.029 1.00 97.69 135 GLY A CA 1
ATOM 1034 C C . GLY A 1 135 ? -0.804 7.469 21.029 1.00 97.69 135 GLY A C 1
ATOM 1035 O O . GLY A 1 135 ? -0.842 8.457 21.757 1.00 97.69 135 GLY A O 1
ATOM 1036 N N . LEU A 1 136 ? -1.821 7.131 20.232 1.00 98.38 136 LEU A N 1
ATOM 1037 C CA . LEU A 1 136 ? -3.050 7.907 20.046 1.00 98.38 136 LEU A CA 1
ATOM 1038 C C . LEU A 1 136 ? -4.268 7.221 20.682 1.00 98.38 136 LEU A C 1
ATOM 1040 O O . LEU A 1 136 ? -4.303 6.004 20.901 1.00 98.38 136 LEU A O 1
ATOM 1044 N N . SER A 1 137 ? -5.327 7.999 20.914 1.00 98.56 137 SER A N 1
ATOM 1045 C CA . SER A 1 137 ? -6.668 7.427 21.101 1.00 98.56 137 SER A CA 1
ATOM 1046 C C . SER A 1 137 ? -7.195 6.834 19.784 1.00 98.56 137 SER A C 1
ATOM 1048 O O . SER A 1 137 ? -6.720 7.176 18.700 1.00 98.56 137 SER A O 1
ATOM 1050 N N . LYS A 1 138 ? -8.198 5.945 19.842 1.00 98.38 138 LYS A N 1
ATOM 1051 C CA . LYS A 1 138 ? -8.791 5.364 18.617 1.00 98.38 138 LYS A CA 1
ATOM 1052 C C . LYS A 1 138 ? -9.425 6.451 17.751 1.00 98.38 138 LYS A C 1
ATOM 1054 O O . LYS A 1 138 ? -9.345 6.410 16.530 1.00 98.38 138 LYS A O 1
ATOM 1059 N N . GLU A 1 139 ? -10.070 7.408 18.399 1.00 98.56 139 GLU A N 1
ATOM 1060 C CA . GLU A 1 139 ? -10.788 8.507 17.777 1.00 98.56 139 GLU A CA 1
ATOM 1061 C C . GLU A 1 139 ? -9.801 9.463 17.092 1.00 98.56 139 GLU A C 1
ATOM 1063 O O . GLU A 1 139 ? -9.984 9.806 15.926 1.00 98.56 139 GLU A O 1
ATOM 1068 N N . GLU A 1 140 ? -8.698 9.803 17.761 1.00 98.50 140 GLU A N 1
ATOM 1069 C CA . GLU A 1 140 ? -7.623 10.614 17.184 1.00 98.50 140 GLU A CA 1
ATOM 1070 C C . GLU A 1 140 ? -6.911 9.909 16.026 1.00 98.50 140 GLU A C 1
ATOM 1072 O O . GLU A 1 140 ? -6.666 10.533 14.992 1.00 98.50 140 GLU A O 1
ATOM 1077 N N . TYR A 1 141 ? -6.655 8.602 16.151 1.00 98.62 141 TYR A N 1
ATOM 1078 C CA . TYR A 1 141 ? -6.114 7.791 15.061 1.00 98.62 141 TYR A CA 1
ATOM 1079 C C . TYR A 1 141 ? -6.993 7.894 13.813 1.00 98.62 141 TYR A C 1
ATOM 1081 O O . TYR A 1 141 ? -6.509 8.218 12.733 1.00 98.62 141 TYR A O 1
ATOM 1089 N N . LEU A 1 142 ? -8.306 7.698 13.962 1.00 98.56 142 LEU A N 1
ATOM 1090 C CA . LEU A 1 142 ? -9.264 7.789 12.860 1.00 98.56 142 LEU A CA 1
ATOM 1091 C C . LEU A 1 142 ? -9.372 9.202 12.264 1.00 98.56 142 LEU A C 1
ATOM 1093 O O . LEU A 1 142 ? -9.622 9.337 11.066 1.00 98.56 142 LEU A O 1
ATOM 1097 N N . VAL A 1 143 ? -9.220 10.255 13.072 1.00 98.44 143 VAL A N 1
ATOM 1098 C CA . VAL A 1 143 ? -9.193 11.644 12.582 1.00 98.44 143 VAL A CA 1
ATOM 1099 C C . VAL A 1 143 ? -7.929 11.901 11.766 1.00 98.44 143 VAL A C 1
ATOM 1101 O O . VAL A 1 143 ? -8.021 12.460 10.676 1.00 98.44 143 VAL A O 1
ATOM 1104 N N . ARG A 1 144 ? -6.756 11.481 12.252 1.00 98.31 144 ARG A N 1
ATOM 1105 C CA . ARG A 1 144 ? -5.490 11.663 11.528 1.00 98.31 144 ARG A CA 1
ATOM 1106 C C . ARG A 1 144 ? -5.386 10.767 10.297 1.00 98.31 144 ARG A C 1
ATOM 1108 O O . ARG A 1 144 ? -4.846 11.204 9.290 1.00 98.31 144 ARG A O 1
ATOM 1115 N N . LEU A 1 145 ? -5.937 9.556 10.333 1.00 98.06 145 LEU A N 1
ATOM 1116 C CA . LEU A 1 145 ? -5.928 8.645 9.188 1.00 98.06 145 LEU A CA 1
ATOM 1117 C C . LEU A 1 145 ? -6.663 9.234 7.974 1.00 98.06 145 LEU A C 1
ATOM 1119 O O . LEU A 1 145 ? -6.215 9.053 6.846 1.00 98.06 145 LEU A O 1
ATOM 1123 N N . ARG A 1 146 ? -7.754 9.975 8.207 1.00 98.06 146 ARG A N 1
AT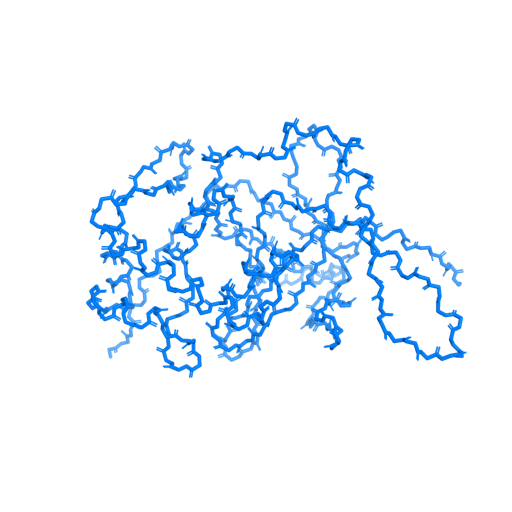OM 1124 C CA . ARG A 1 146 ? -8.558 10.629 7.158 1.00 98.06 146 ARG A CA 1
ATOM 1125 C C . ARG A 1 146 ? -7.908 11.867 6.543 1.00 98.06 146 ARG A C 1
ATOM 1127 O O . ARG A 1 146 ? -8.408 12.366 5.541 1.00 98.06 146 ARG A O 1
ATOM 1134 N N . LYS A 1 147 ? -6.836 12.388 7.139 1.00 97.62 147 LYS A N 1
ATOM 1135 C CA . LYS A 1 147 ? -6.122 13.548 6.603 1.00 97.62 147 LYS A CA 1
ATOM 1136 C C . LYS A 1 147 ? -5.055 13.097 5.602 1.00 97.62 147 LYS A C 1
ATOM 1138 O O . LYS A 1 147 ? -4.435 12.058 5.838 1.00 97.62 147 LYS A O 1
ATOM 1143 N N . PRO A 1 148 ? -4.801 13.877 4.540 1.00 96.50 148 PRO A N 1
ATOM 1144 C CA . PRO A 1 148 ? -3.615 13.699 3.706 1.00 96.50 148 PRO A CA 1
ATOM 1145 C C . PRO A 1 148 ? -2.327 13.753 4.536 1.00 96.50 148 PRO A C 1
ATOM 1147 O O . PRO A 1 148 ? -2.257 14.477 5.536 1.00 96.50 148 PRO A O 1
ATOM 1150 N N . GLY A 1 149 ? -1.293 13.026 4.113 1.00 93.62 149 GLY A N 1
ATOM 1151 C CA . GLY A 1 149 ? 0.008 12.976 4.787 1.00 93.62 149 GLY A CA 1
ATOM 1152 C C . GLY A 1 149 ? 0.626 14.364 4.969 1.00 93.62 149 GLY A C 1
ATOM 1153 O O . GLY A 1 149 ? 0.950 14.758 6.091 1.00 93.62 149 GLY A O 1
ATOM 1154 N N . ARG A 1 150 ? 0.655 15.160 3.894 1.00 93.06 150 ARG A N 1
ATOM 1155 C CA . ARG A 1 150 ? 1.109 16.564 3.890 1.00 93.06 150 ARG A CA 1
ATOM 1156 C C . ARG A 1 150 ? 0.384 17.484 4.884 1.00 93.06 150 ARG A C 1
ATOM 1158 O O . ARG A 1 150 ? 0.943 18.498 5.284 1.00 93.06 150 ARG A O 1
ATOM 1165 N N . ASP A 1 151 ? -0.827 17.115 5.306 1.00 96.25 151 ASP A N 1
ATOM 1166 C CA . ASP A 1 151 ? -1.663 17.879 6.241 1.00 96.25 151 ASP A CA 1
ATOM 1167 C C . ASP A 1 151 ? -1.603 17.297 7.674 1.00 96.25 151 ASP A C 1
ATOM 1169 O O . ASP A 1 151 ? -2.509 17.485 8.495 1.00 96.25 151 ASP A O 1
ATOM 1173 N N . GLY A 1 152 ? -0.538 16.546 7.987 1.00 95.12 152 GLY A N 1
ATOM 1174 C CA . GLY A 1 152 ? -0.312 15.913 9.290 1.00 95.12 152 GLY A CA 1
ATOM 1175 C C . GLY A 1 152 ? -1.059 14.589 9.488 1.00 95.12 152 GLY A C 1
ATOM 1176 O O . GLY A 1 152 ? -1.223 14.131 10.631 1.00 95.12 152 GLY A O 1
ATOM 1177 N N . GLY A 1 153 ? -1.532 13.981 8.397 1.00 96.62 153 GLY A N 1
ATOM 1178 C CA . GLY A 1 153 ? -2.140 12.655 8.396 1.00 96.62 153 GLY A CA 1
ATOM 1179 C C . GLY A 1 153 ? -1.177 11.538 8.806 1.00 96.62 153 GLY A C 1
ATOM 1180 O O . GLY A 1 153 ? 0.029 11.742 8.932 1.00 96.62 153 GLY A O 1
ATOM 1181 N N . LEU A 1 154 ? -1.718 10.347 9.066 1.00 96.56 154 LEU A N 1
ATOM 1182 C CA . LEU A 1 154 ? -0.900 9.160 9.358 1.00 96.56 154 LEU A CA 1
ATOM 1183 C C . LEU A 1 154 ? -0.332 8.564 8.072 1.00 96.56 154 LEU A C 1
ATOM 1185 O O . LEU A 1 154 ? -1.048 8.490 7.076 1.00 96.56 154 LEU A O 1
ATOM 1189 N N . TYR A 1 155 ? 0.906 8.079 8.104 1.00 94.56 155 TYR A N 1
ATOM 1190 C CA . TYR A 1 155 ? 1.451 7.263 7.017 1.00 94.56 155 TYR A CA 1
ATOM 1191 C C . TYR A 1 155 ? 0.732 5.910 6.951 1.00 94.56 155 TYR A C 1
ATOM 1193 O O . TYR A 1 155 ? 0.284 5.386 7.970 1.00 94.56 155 TYR A O 1
ATOM 1201 N N . GLY A 1 156 ? 0.614 5.338 5.752 1.00 93.88 156 GLY A N 1
ATOM 1202 C CA . GLY A 1 156 ? 0.046 4.000 5.587 1.00 93.88 156 GLY A CA 1
ATOM 1203 C C . GLY A 1 156 ? 0.974 2.926 6.160 1.00 93.88 156 GLY A C 1
ATOM 1204 O O . GLY A 1 156 ? 2.164 2.911 5.846 1.00 93.88 156 GLY A O 1
ATOM 1205 N N . GLY A 1 157 ? 0.436 2.017 6.975 1.00 94.12 157 GLY A N 1
ATOM 1206 C CA . GLY A 1 157 ? 1.188 0.926 7.586 1.00 94.12 157 GLY A CA 1
ATOM 1207 C C . GLY A 1 157 ? 0.485 -0.428 7.494 1.00 94.12 157 GLY A C 1
ATOM 1208 O O . GLY A 1 157 ? -0.435 -0.645 6.705 1.00 94.12 157 GLY A O 1
ATOM 1209 N N . GLY A 1 158 ? 0.936 -1.375 8.320 1.00 94.88 158 GLY A N 1
ATOM 1210 C CA . GLY A 1 158 ? 0.382 -2.732 8.369 1.00 94.88 158 GLY A CA 1
ATOM 1211 C C . GLY A 1 158 ? -1.133 -2.803 8.630 1.00 94.88 158 GLY A C 1
ATOM 1212 O O . GLY A 1 158 ? -1.809 -3.572 7.940 1.00 94.88 158 GLY A O 1
ATOM 1213 N N . PRO A 1 159 ? -1.706 -2.022 9.571 1.00 96.38 159 PRO A N 1
ATOM 1214 C CA . PRO A 1 159 ? -3.153 -1.981 9.785 1.00 96.38 159 PRO A CA 1
ATOM 1215 C C . PRO A 1 159 ? -3.924 -1.541 8.535 1.00 96.38 159 PRO A C 1
ATOM 1217 O O . PRO A 1 159 ? -4.902 -2.188 8.160 1.00 96.38 159 PRO A O 1
ATOM 1220 N N . GLU A 1 160 ? -3.451 -0.503 7.846 1.00 97.62 160 GLU A N 1
ATOM 1221 C CA . GLU A 1 160 ? -4.061 0.007 6.617 1.00 97.62 160 GLU A CA 1
ATOM 1222 C C . GLU A 1 160 ? -3.967 -1.031 5.494 1.00 97.62 160 GLU A C 1
ATOM 1224 O O . GLU A 1 160 ? -4.968 -1.296 4.833 1.00 97.62 160 GLU A O 1
ATOM 1229 N N . MET A 1 161 ? -2.809 -1.681 5.313 1.00 96.62 161 MET A N 1
ATOM 1230 C CA . MET A 1 161 ? -2.628 -2.724 4.287 1.00 96.62 161 MET A CA 1
ATOM 1231 C C . MET A 1 161 ? -3.480 -3.963 4.562 1.00 96.62 161 MET A C 1
ATOM 1233 O O . MET A 1 161 ? -4.022 -4.579 3.641 1.00 96.62 161 MET A O 1
ATOM 1237 N N . THR A 1 162 ? -3.669 -4.302 5.836 1.00 96.06 162 THR A N 1
ATOM 1238 C CA . THR A 1 162 ? -4.584 -5.374 6.245 1.00 96.06 162 THR A CA 1
ATOM 1239 C C . THR A 1 162 ? -6.011 -5.042 5.821 1.00 96.06 162 THR A C 1
ATOM 1241 O O . THR A 1 162 ? -6.699 -5.878 5.242 1.00 96.06 162 THR A O 1
ATOM 1244 N N . VAL A 1 163 ? -6.470 -3.816 6.065 1.00 97.25 163 VAL A N 1
ATOM 1245 C CA . VAL A 1 163 ? -7.821 -3.398 5.678 1.00 97.25 163 VAL A CA 1
ATOM 1246 C C . VAL A 1 163 ? -7.968 -3.338 4.158 1.00 97.25 163 VAL A C 1
ATOM 1248 O O . VAL A 1 163 ? -8.920 -3.907 3.627 1.00 97.25 163 VAL A O 1
ATOM 1251 N N . LEU A 1 164 ? -7.022 -2.718 3.447 1.00 96.56 164 LEU A N 1
ATOM 1252 C CA . LEU A 1 164 ? -7.076 -2.598 1.988 1.00 96.56 164 LEU A CA 1
ATOM 1253 C C . LEU A 1 164 ? -7.059 -3.963 1.295 1.00 96.56 164 LEU A C 1
ATOM 1255 O O . LEU A 1 164 ? -7.894 -4.190 0.426 1.00 96.56 164 LEU A O 1
ATOM 1259 N N . SER A 1 165 ? -6.200 -4.899 1.712 1.00 95.69 165 SER A N 1
ATOM 1260 C CA . SER A 1 165 ? -6.191 -6.258 1.139 1.00 95.69 165 SER A CA 1
ATOM 1261 C C . SER A 1 165 ? -7.535 -6.973 1.319 1.00 95.69 165 SER A C 1
ATOM 1263 O O . SER A 1 165 ? -8.007 -7.646 0.404 1.00 95.69 165 SER A O 1
ATOM 1265 N N . ASN A 1 166 ? -8.206 -6.772 2.458 1.00 95.94 166 ASN A N 1
ATOM 1266 C CA . ASN A 1 166 ? -9.534 -7.329 2.721 1.00 95.94 166 ASN A CA 1
ATOM 1267 C C . ASN A 1 166 ? -10.639 -6.683 1.884 1.00 95.94 166 ASN A C 1
ATOM 1269 O O . ASN A 1 166 ? -11.501 -7.395 1.370 1.00 95.94 166 ASN A O 1
ATOM 1273 N N . ILE A 1 167 ? -10.621 -5.359 1.734 1.00 94.56 167 ILE A N 1
ATOM 1274 C CA . ILE A 1 167 ? -11.631 -4.623 0.962 1.00 94.56 167 ILE A CA 1
ATOM 1275 C C . ILE A 1 167 ? -11.494 -4.928 -0.527 1.00 94.56 167 ILE A C 1
ATOM 1277 O O . ILE A 1 167 ? -12.481 -5.244 -1.186 1.00 94.56 167 ILE A O 1
ATOM 1281 N N . LEU A 1 168 ? -10.264 -4.898 -1.039 1.00 92.75 168 LEU A N 1
ATOM 1282 C CA . LEU A 1 168 ? -9.957 -5.220 -2.430 1.00 92.75 168 LEU A CA 1
ATOM 1283 C C . LEU A 1 168 ? -10.076 -6.719 -2.717 1.00 92.75 168 LEU A C 1
ATOM 1285 O O . LEU A 1 168 ? -10.108 -7.111 -3.879 1.00 92.75 168 LEU A O 1
ATOM 1289 N N . ARG A 1 169 ? -10.128 -7.549 -1.665 1.00 92.88 169 ARG A N 1
ATOM 1290 C CA . ARG A 1 169 ? -10.056 -9.013 -1.728 1.00 92.88 169 ARG A CA 1
ATOM 1291 C C . ARG A 1 169 ? -8.861 -9.485 -2.554 1.00 92.88 169 ARG A C 1
ATOM 1293 O O . ARG A 1 169 ? -8.995 -10.399 -3.360 1.00 92.88 169 ARG A O 1
ATOM 1300 N N . ARG A 1 170 ? -7.706 -8.847 -2.363 1.00 91.94 170 ARG A N 1
ATOM 1301 C CA . ARG A 1 170 ? -6.479 -9.091 -3.131 1.00 91.94 170 ARG A CA 1
ATOM 1302 C C . ARG A 1 170 ? -5.255 -9.074 -2.221 1.00 91.94 170 ARG A C 1
ATOM 1304 O O . ARG A 1 170 ? -5.199 -8.225 -1.327 1.00 91.94 170 ARG A O 1
ATOM 1311 N N . PRO A 1 171 ? -4.282 -9.980 -2.420 1.00 92.62 171 PRO A N 1
ATOM 1312 C CA . PRO A 1 171 ? -3.043 -9.952 -1.660 1.00 92.62 171 PRO A CA 1
ATOM 1313 C C . PRO A 1 171 ? -2.228 -8.686 -1.940 1.00 92.62 171 PRO A C 1
ATOM 1315 O O . PRO A 1 171 ? -2.148 -8.229 -3.080 1.00 92.62 171 PRO A O 1
ATOM 1318 N N . ILE A 1 172 ? -1.599 -8.138 -0.901 1.00 94.06 172 ILE A N 1
ATOM 1319 C CA . ILE A 1 172 ? -0.661 -7.014 -0.996 1.00 94.06 172 ILE A CA 1
ATOM 1320 C C . ILE A 1 172 ? 0.676 -7.457 -0.403 1.00 94.06 172 ILE A C 1
ATOM 1322 O O . ILE A 1 172 ? 0.746 -7.813 0.773 1.00 94.06 172 ILE A O 1
ATOM 1326 N N . ALA A 1 173 ? 1.739 -7.419 -1.198 1.00 93.00 173 ALA A N 1
ATOM 1327 C CA . ALA A 1 173 ? 3.104 -7.708 -0.786 1.00 93.00 173 ALA A CA 1
ATOM 1328 C C . ALA A 1 173 ? 3.933 -6.418 -0.731 1.00 93.00 173 ALA A C 1
ATOM 1330 O O . ALA A 1 173 ? 3.953 -5.628 -1.678 1.00 93.00 173 ALA A O 1
ATOM 1331 N N . ILE A 1 174 ? 4.623 -6.219 0.391 1.00 93.31 174 ILE A N 1
ATOM 1332 C CA . ILE A 1 174 ? 5.489 -5.069 0.649 1.00 93.31 174 ILE A CA 1
ATOM 1333 C C . ILE A 1 174 ? 6.940 -5.534 0.634 1.00 93.31 174 ILE A C 1
ATOM 1335 O O . ILE A 1 174 ? 7.313 -6.481 1.334 1.00 93.31 174 ILE A O 1
ATOM 1339 N N . TYR A 1 175 ? 7.765 -4.832 -0.130 1.00 92.12 175 TYR A N 1
ATOM 1340 C CA . TYR A 1 175 ? 9.177 -5.127 -0.319 1.00 92.12 175 TYR A CA 1
ATOM 1341 C C . TYR A 1 175 ? 10.036 -3.941 0.089 1.00 92.12 175 TYR A C 1
ATOM 1343 O O . TYR A 1 175 ? 9.632 -2.800 -0.103 1.00 92.12 175 TYR A O 1
ATOM 1351 N N . HIS A 1 176 ? 11.223 -4.205 0.621 1.00 89.25 176 HIS A N 1
ATOM 1352 C CA . HIS A 1 176 ? 12.244 -3.202 0.917 1.00 89.25 176 HIS A CA 1
ATOM 1353 C C . HIS A 1 176 ? 13.547 -3.554 0.196 1.00 89.25 176 HIS A C 1
ATOM 1355 O O . HIS A 1 176 ? 13.820 -4.727 -0.065 1.00 89.25 176 HIS A O 1
ATOM 1361 N N . LEU A 1 177 ? 14.390 -2.550 -0.040 1.00 84.88 177 LEU A N 1
ATOM 1362 C CA . LEU A 1 177 ? 15.793 -2.769 -0.385 1.00 84.88 177 LEU A CA 1
ATOM 1363 C C . LEU A 1 177 ? 16.552 -3.220 0.867 1.00 84.88 177 LEU A C 1
ATOM 1365 O O . LEU A 1 177 ? 16.589 -2.508 1.873 1.00 84.88 177 LEU A O 1
ATOM 1369 N N . ALA A 1 178 ? 17.155 -4.404 0.822 1.00 80.56 178 ALA A N 1
ATOM 1370 C CA . ALA A 1 178 ? 18.085 -4.842 1.842 1.00 80.56 178 ALA A CA 1
ATOM 1371 C C . ALA A 1 178 ? 19.360 -4.013 1.718 1.00 80.56 178 ALA A C 1
ATOM 1373 O O . ALA A 1 178 ? 20.140 -4.157 0.779 1.00 80.56 178 ALA A O 1
ATOM 1374 N N . THR A 1 179 ? 19.589 -3.149 2.700 1.00 68.75 179 THR A N 1
ATOM 1375 C CA . THR A 1 179 ? 20.907 -2.566 2.922 1.00 68.75 179 THR A CA 1
ATOM 1376 C C . THR A 1 179 ? 21.763 -3.693 3.482 1.00 68.75 179 THR A C 1
ATOM 1378 O O . THR A 1 179 ? 21.717 -3.992 4.677 1.00 68.75 179 THR A O 1
ATOM 1381 N N . SER A 1 180 ? 22.464 -4.420 2.614 1.00 57.44 180 SER A N 1
ATOM 1382 C CA . SER A 1 180 ? 23.386 -5.454 3.059 1.00 57.44 180 SER A CA 1
ATOM 1383 C C . SER A 1 180 ? 24.447 -4.782 3.926 1.00 57.44 180 SER A C 1
ATOM 1385 O O . SER A 1 180 ? 25.374 -4.170 3.417 1.00 57.44 180 SER A O 1
ATOM 1387 N N . GLY A 1 181 ? 24.350 -4.918 5.250 1.00 55.31 181 GLY A N 1
ATOM 1388 C CA . GLY A 1 181 ? 25.417 -4.533 6.185 1.00 55.31 181 GLY A CA 1
ATOM 1389 C C . GLY A 1 181 ? 26.676 -5.402 6.053 1.00 55.31 181 GLY A C 1
ATOM 1390 O O . GLY A 1 181 ? 27.480 -5.469 6.977 1.00 55.31 181 GLY A O 1
ATOM 1391 N N . ARG A 1 182 ? 26.811 -6.134 4.943 1.00 54.22 182 ARG A N 1
ATOM 1392 C CA . ARG A 1 182 ? 27.993 -6.898 4.571 1.00 54.22 182 ARG A CA 1
ATOM 1393 C C . ARG A 1 182 ? 28.801 -6.035 3.626 1.00 54.22 182 ARG A C 1
ATOM 1395 O O . ARG A 1 182 ? 28.247 -5.529 2.655 1.00 54.22 182 ARG A O 1
ATOM 1402 N N . GLU A 1 183 ? 30.092 -5.903 3.916 1.00 56.41 183 GLU A N 1
ATOM 1403 C CA . GLU A 1 183 ? 31.010 -5.308 2.957 1.00 56.41 183 GLU A CA 1
ATOM 1404 C C . GLU A 1 183 ? 30.893 -6.052 1.620 1.00 56.41 183 GLU A C 1
ATOM 1406 O O . GLU A 1 183 ? 30.853 -7.292 1.617 1.00 56.41 183 GLU A O 1
ATOM 1411 N N . PRO A 1 184 ? 30.792 -5.320 0.501 1.00 56.00 184 PRO A N 1
ATOM 1412 C CA . PRO A 1 184 ? 30.724 -5.920 -0.818 1.00 56.00 184 PRO A CA 1
ATOM 1413 C C . PRO A 1 184 ? 31.901 -6.870 -1.013 1.00 56.00 184 PRO A C 1
ATOM 1415 O O . PRO A 1 184 ? 33.058 -6.492 -0.814 1.00 56.00 184 PRO A O 1
ATOM 1418 N N . LEU A 1 185 ? 31.629 -8.114 -1.410 1.00 59.84 185 LEU A N 1
ATOM 1419 C CA . LEU A 1 185 ? 32.702 -8.993 -1.859 1.00 59.84 185 LEU A CA 1
ATOM 1420 C C . LEU A 1 185 ? 33.345 -8.347 -3.101 1.00 59.84 185 LEU A C 1
ATOM 1422 O O . LEU A 1 185 ? 32.625 -8.001 -4.044 1.00 59.84 185 LEU A O 1
ATOM 1426 N N . PRO A 1 186 ? 34.677 -8.172 -3.132 1.00 52.22 186 PRO A N 1
ATOM 1427 C CA . PRO A 1 186 ? 35.343 -7.520 -4.251 1.00 52.22 186 PRO A CA 1
ATOM 1428 C C . PRO A 1 186 ? 35.074 -8.294 -5.550 1.00 52.22 186 PRO A C 1
ATOM 1430 O O . PRO A 1 186 ? 35.399 -9.475 -5.662 1.00 52.22 186 PRO A O 1
ATOM 1433 N N . GLY A 1 187 ? 34.468 -7.621 -6.533 1.00 62.78 187 GLY A N 1
ATOM 1434 C CA . GLY A 1 187 ? 34.184 -8.169 -7.867 1.00 62.78 187 GLY A CA 1
ATOM 1435 C C . GLY A 1 187 ? 32.732 -8.590 -8.116 1.00 62.78 187 GLY A C 1
ATOM 1436 O O . GLY A 1 187 ? 32.356 -8.799 -9.268 1.00 62.78 187 GLY A O 1
ATOM 1437 N N . THR A 1 188 ? 31.889 -8.654 -7.086 1.00 55.47 188 THR A N 1
ATOM 1438 C CA . THR A 1 188 ? 30.430 -8.666 -7.258 1.00 55.47 188 THR A CA 1
ATOM 1439 C C . THR A 1 188 ? 29.936 -7.244 -7.072 1.00 55.47 188 THR A C 1
ATOM 1441 O O . THR A 1 188 ? 30.032 -6.724 -5.967 1.00 55.47 188 THR A O 1
ATOM 1444 N N . GLY A 1 189 ? 29.455 -6.600 -8.141 1.00 56.62 189 GLY A N 1
ATOM 1445 C CA . GLY A 1 189 ? 28.772 -5.311 -8.015 1.00 56.62 189 GLY A CA 1
ATOM 1446 C C . GLY A 1 189 ? 27.688 -5.387 -6.938 1.00 56.62 189 GLY A C 1
ATOM 1447 O O . GLY A 1 189 ? 27.114 -6.461 -6.740 1.00 56.62 189 GLY A O 1
ATOM 1448 N N . ASP A 1 190 ? 27.458 -4.275 -6.238 1.00 56.75 190 ASP A N 1
ATOM 1449 C CA . ASP A 1 190 ? 26.469 -4.125 -5.165 1.00 56.75 190 ASP A CA 1
ATOM 1450 C C . ASP A 1 190 ? 25.058 -4.440 -5.665 1.00 56.75 190 ASP A C 1
ATOM 1452 O O . ASP A 1 190 ? 24.269 -3.559 -6.010 1.00 56.75 190 ASP A O 1
ATOM 1456 N N . ALA A 1 191 ? 24.741 -5.728 -5.744 1.00 60.59 191 ALA A N 1
ATOM 1457 C CA . ALA A 1 191 ? 23.409 -6.196 -6.040 1.00 60.59 191 ALA A CA 1
ATOM 1458 C C . ALA A 1 191 ? 22.559 -5.913 -4.801 1.00 60.59 191 ALA A C 1
ATOM 1460 O O . ALA A 1 191 ? 22.627 -6.643 -3.810 1.00 60.59 191 ALA A O 1
ATOM 1461 N N . LEU A 1 192 ? 21.775 -4.837 -4.854 1.00 69.25 192 LEU A N 1
ATOM 1462 C CA . LEU A 1 192 ? 20.753 -4.584 -3.850 1.00 69.25 192 LEU A CA 1
ATOM 1463 C C . LEU A 1 192 ? 19.714 -5.697 -3.930 1.00 69.25 192 LEU A C 1
ATOM 1465 O O . LEU A 1 192 ? 19.029 -5.873 -4.938 1.00 69.25 192 LEU A O 1
ATOM 1469 N N . GLU A 1 193 ? 19.612 -6.466 -2.856 1.00 76.62 193 GLU A N 1
ATOM 1470 C CA . GLU A 1 193 ? 18.594 -7.494 -2.728 1.00 76.62 193 GLU A CA 1
ATOM 1471 C C . GLU A 1 193 ? 17.271 -6.830 -2.337 1.00 76.62 193 GLU A C 1
ATOM 1473 O O . GLU A 1 193 ? 17.202 -6.081 -1.365 1.00 76.62 193 GLU A O 1
ATOM 1478 N N . ILE A 1 194 ? 16.199 -7.099 -3.078 1.00 82.50 194 ILE A N 1
ATOM 1479 C CA . ILE A 1 194 ? 14.850 -6.701 -2.668 1.00 82.50 194 ILE A CA 1
ATOM 1480 C C . ILE A 1 194 ? 14.255 -7.833 -1.838 1.00 82.50 194 ILE A C 1
ATOM 1482 O O . ILE A 1 194 ? 14.134 -8.962 -2.317 1.00 82.50 194 ILE A O 1
ATOM 1486 N N . VAL A 1 195 ? 13.848 -7.520 -0.610 1.00 85.38 195 VAL A N 1
ATOM 1487 C CA . VAL A 1 195 ? 13.326 -8.486 0.359 1.00 85.38 195 VAL A CA 1
ATOM 1488 C C . VAL A 1 195 ? 11.870 -8.178 0.672 1.00 85.38 195 VAL A C 1
ATOM 1490 O O . VAL A 1 195 ? 11.508 -7.038 0.966 1.00 85.38 195 VAL A O 1
ATOM 1493 N N . LYS A 1 196 ? 11.023 -9.211 0.654 1.00 87.81 196 LYS A N 1
ATOM 1494 C CA . LYS A 1 196 ? 9.635 -9.114 1.118 1.00 87.81 196 LYS A CA 1
ATOM 1495 C C . LYS A 1 196 ? 9.607 -8.936 2.637 1.00 87.81 196 LYS A C 1
ATOM 1497 O O . LYS A 1 196 ? 10.038 -9.825 3.366 1.00 87.81 196 LYS A O 1
ATOM 1502 N N . VAL A 1 197 ? 9.087 -7.806 3.105 1.00 89.88 197 VAL A N 1
ATOM 1503 C CA . VAL A 1 197 ? 9.000 -7.464 4.538 1.00 89.88 197 VAL A CA 1
ATOM 1504 C C . VAL A 1 197 ? 7.597 -7.629 5.111 1.00 89.88 197 VAL A C 1
ATOM 1506 O O . VAL A 1 197 ? 7.424 -7.658 6.326 1.00 89.88 197 VAL A O 1
ATOM 1509 N N . GLY A 1 198 ? 6.588 -7.716 4.248 1.00 90.00 198 GLY A N 1
ATOM 1510 C CA . GLY A 1 198 ? 5.202 -7.868 4.653 1.00 90.00 198 GLY A CA 1
ATOM 1511 C C . GLY A 1 198 ? 4.363 -8.452 3.532 1.00 90.00 198 GLY A C 1
ATOM 1512 O O . GLY A 1 198 ? 4.643 -8.253 2.352 1.00 90.00 198 GLY A O 1
ATOM 1513 N N . GLU A 1 199 ? 3.334 -9.188 3.913 1.00 91.81 199 GLU A N 1
ATOM 1514 C CA . GLU A 1 199 ? 2.365 -9.777 3.003 1.00 91.81 199 GLU A CA 1
ATOM 1515 C C . GLU A 1 199 ? 1.012 -9.794 3.712 1.00 91.81 199 GLU A C 1
ATOM 1517 O O . GLU A 1 199 ? 0.947 -10.101 4.904 1.00 91.81 199 GLU A O 1
ATOM 1522 N N . PHE A 1 200 ? -0.032 -9.377 3.000 1.00 93.25 200 PHE A N 1
ATOM 1523 C CA . PHE A 1 200 ? -1.366 -9.176 3.551 1.00 93.25 200 PHE A CA 1
ATOM 1524 C C . PHE A 1 200 ? -2.407 -9.815 2.642 1.00 93.25 200 PHE A C 1
ATOM 1526 O O . PHE A 1 200 ? -2.534 -9.430 1.482 1.00 93.25 200 PHE A O 1
ATOM 1533 N N . GLY A 1 201 ? -3.186 -10.756 3.172 1.00 91.44 201 GLY A N 1
ATOM 1534 C CA . GLY A 1 201 ? -4.302 -11.381 2.466 1.00 91.44 201 GLY A CA 1
ATOM 1535 C C . GLY A 1 201 ? -3.934 -12.624 1.654 1.00 91.44 201 GLY A C 1
ATOM 1536 O O . GLY A 1 201 ? -4.772 -13.122 0.892 1.00 91.44 201 GLY A O 1
ATOM 1537 N N . ARG A 1 202 ? -2.709 -13.147 1.777 1.00 89.12 202 ARG A N 1
ATOM 1538 C CA . ARG A 1 202 ? -2.271 -14.263 0.931 1.00 89.12 202 ARG A CA 1
ATOM 1539 C C . ARG A 1 202 ? -2.992 -15.559 1.294 1.00 89.12 202 ARG A C 1
ATOM 1541 O O . ARG A 1 202 ? -3.108 -15.949 2.447 1.00 89.12 202 ARG A O 1
ATOM 1548 N N . GLY A 1 203 ? -3.521 -16.248 0.282 1.00 87.69 203 GLY A N 1
ATOM 1549 C CA . GLY A 1 203 ? -4.299 -17.479 0.484 1.00 87.69 203 GLY A CA 1
ATOM 1550 C C . GLY A 1 203 ? -5.653 -17.267 1.184 1.00 87.69 203 GLY A C 1
ATOM 1551 O O . GLY A 1 203 ? -6.323 -18.233 1.570 1.00 87.69 203 GLY A O 1
ATOM 1552 N N . HIS A 1 204 ? -6.077 -16.015 1.377 1.00 89.44 204 HIS A N 1
ATOM 1553 C CA . HIS A 1 204 ? -7.400 -15.673 1.904 1.00 89.44 204 HIS A CA 1
ATOM 1554 C C . HIS A 1 204 ? -8.405 -15.347 0.802 1.00 89.44 204 HIS A C 1
ATOM 1556 O O . HIS A 1 204 ? -9.605 -15.544 1.003 1.00 89.44 204 HIS A O 1
ATOM 1562 N N . PHE A 1 205 ? -7.916 -14.922 -0.360 1.00 89.69 205 PHE A N 1
ATOM 1563 C CA . PHE A 1 205 ? -8.733 -14.532 -1.499 1.00 89.69 205 PHE A CA 1
ATOM 1564 C C . PHE A 1 205 ? -8.413 -15.393 -2.720 1.00 89.69 205 PHE A C 1
ATOM 1566 O O . PHE A 1 205 ? -7.275 -15.825 -2.902 1.00 89.69 205 PHE A O 1
ATOM 1573 N N . GLU A 1 206 ? -9.434 -15.654 -3.530 1.00 86.94 206 GLU A N 1
ATOM 1574 C CA . GLU A 1 206 ? -9.297 -16.333 -4.817 1.00 86.94 206 GLU A CA 1
ATOM 1575 C C . GLU A 1 206 ? -9.148 -15.287 -5.912 1.00 86.94 206 GLU A C 1
ATOM 1577 O O . GLU A 1 206 ? -9.910 -14.319 -5.931 1.00 86.94 206 GLU A O 1
ATOM 1582 N N . ASP A 1 207 ? -8.210 -15.514 -6.830 1.00 83.50 207 ASP A N 1
ATOM 1583 C CA . ASP A 1 207 ? -8.083 -14.696 -8.028 1.00 83.50 207 ASP A CA 1
ATOM 1584 C C . ASP A 1 207 ? -9.339 -14.846 -8.888 1.00 83.50 207 ASP A C 1
ATOM 1586 O O . ASP A 1 207 ? -9.615 -15.916 -9.438 1.00 83.50 207 ASP A O 1
ATOM 1590 N N . ALA A 1 208 ? -10.116 -13.769 -8.998 1.00 77.38 208 ALA A N 1
ATOM 1591 C CA . ALA A 1 208 ? -11.329 -13.750 -9.809 1.00 77.38 208 ALA A CA 1
ATOM 1592 C C . ALA A 1 208 ? -11.027 -14.044 -11.289 1.00 77.38 208 ALA A C 1
ATOM 1594 O O . ALA A 1 208 ? -11.843 -14.669 -11.970 1.00 77.38 208 ALA A O 1
ATOM 1595 N N . CYS A 1 209 ? -9.840 -13.655 -11.759 1.00 72.88 209 CYS A N 1
ATOM 1596 C CA . CYS A 1 209 ? -9.377 -13.870 -13.121 1.00 72.88 209 CYS A CA 1
ATOM 1597 C C . CYS A 1 209 ? -8.810 -15.275 -13.346 1.00 72.88 209 CYS A C 1
ATOM 1599 O O . CYS A 1 209 ? -8.745 -15.698 -14.494 1.00 72.88 209 CYS A O 1
ATOM 1601 N N . SER A 1 210 ? -8.494 -16.048 -12.299 1.00 75.81 210 SER A N 1
ATOM 1602 C CA . SER A 1 210 ? -8.001 -17.432 -12.456 1.00 75.81 210 SER A CA 1
ATOM 1603 C C . SER A 1 210 ? -8.995 -18.363 -13.157 1.00 75.81 210 SER A C 1
ATOM 1605 O O . SER A 1 210 ? -8.617 -19.405 -13.688 1.00 75.81 210 SER A O 1
ATOM 1607 N N . LYS A 1 211 ? -10.281 -17.989 -13.169 1.00 77.25 211 LYS A N 1
ATOM 1608 C CA . LYS A 1 211 ? -11.356 -18.715 -13.861 1.00 77.25 211 LYS A CA 1
ATOM 1609 C C . LYS A 1 211 ? -11.540 -18.254 -15.311 1.00 77.25 211 LYS A C 1
ATOM 1611 O O . LYS A 1 211 ? -12.299 -18.878 -16.049 1.00 77.25 211 LYS A O 1
ATOM 1616 N N . ILE A 1 212 ? -10.879 -17.168 -15.715 1.00 72.88 212 ILE A N 1
ATOM 1617 C CA . ILE A 1 212 ? -10.942 -16.608 -17.063 1.00 72.88 212 ILE A CA 1
ATOM 1618 C C . ILE A 1 212 ? -9.811 -17.240 -17.891 1.00 72.88 212 ILE A C 1
ATOM 1620 O O . ILE A 1 212 ? -8.650 -17.140 -17.502 1.00 72.88 212 ILE A O 1
ATOM 1624 N N . PRO A 1 213 ? -10.107 -17.883 -19.034 1.00 71.50 213 PRO A N 1
ATOM 1625 C CA . PRO A 1 213 ? -9.071 -18.451 -19.892 1.00 71.50 213 PRO A CA 1
ATOM 1626 C C . PRO A 1 213 ? -8.076 -17.388 -20.377 1.00 71.50 213 PRO A C 1
ATOM 1628 O O . PRO A 1 213 ? -8.485 -16.302 -20.794 1.00 71.50 213 PRO A O 1
ATOM 1631 N N . ASP A 1 214 ? -6.781 -17.723 -20.424 1.00 63.81 214 ASP A N 1
ATOM 1632 C CA . ASP A 1 214 ? -5.722 -16.825 -20.924 1.00 63.81 214 ASP A CA 1
ATOM 1633 C C . ASP A 1 214 ? -6.008 -16.289 -22.340 1.00 63.81 214 ASP A C 1
ATOM 1635 O O . ASP A 1 214 ? -5.635 -15.163 -22.668 1.00 63.81 214 ASP A O 1
ATOM 1639 N N . SER A 1 215 ? -6.717 -17.061 -23.171 1.00 63.12 215 SER A N 1
ATOM 1640 C CA . SER A 1 215 ? -7.135 -16.649 -24.517 1.00 63.12 215 SER A CA 1
ATOM 1641 C C . SER A 1 215 ? -8.070 -15.435 -24.528 1.00 63.12 215 SER A C 1
ATOM 1643 O O . SER A 1 215 ? -8.119 -14.714 -25.522 1.00 63.12 215 SER A O 1
ATOM 1645 N N . VAL A 1 216 ? -8.799 -15.184 -23.438 1.00 59.00 216 VAL A N 1
ATOM 1646 C CA . VAL A 1 216 ? -9.676 -14.015 -23.283 1.00 59.00 216 VAL A CA 1
ATOM 1647 C C . VAL A 1 216 ? -8.868 -12.797 -22.827 1.00 59.00 216 VAL A C 1
ATOM 1649 O O . VAL A 1 216 ? -9.083 -11.699 -23.331 1.00 59.00 216 VAL A O 1
ATOM 1652 N N . VAL A 1 217 ? -7.893 -13.001 -21.936 1.00 56.94 217 VAL A N 1
ATOM 1653 C CA . VAL A 1 217 ? -7.030 -11.940 -21.383 1.00 56.94 217 VAL A CA 1
ATOM 1654 C C . VAL A 1 217 ? -6.008 -11.435 -22.411 1.00 56.94 217 VAL A C 1
ATOM 1656 O O . VAL A 1 217 ? -5.685 -10.252 -22.442 1.00 56.94 217 VAL A O 1
ATOM 1659 N N . ALA A 1 218 ? -5.508 -12.305 -23.291 1.00 51.56 218 ALA A N 1
ATOM 1660 C CA . ALA A 1 218 ? -4.524 -11.936 -24.312 1.00 51.56 218 ALA A CA 1
ATOM 1661 C C . ALA A 1 218 ? -5.091 -11.051 -25.442 1.00 51.56 218 ALA A C 1
ATOM 1663 O O . ALA A 1 218 ? -4.322 -10.393 -26.139 1.00 51.56 218 ALA A O 1
ATOM 1664 N N . ASN A 1 219 ? -6.416 -11.020 -25.626 1.00 42.97 219 ASN A N 1
ATOM 1665 C CA . ASN A 1 219 ? -7.063 -10.275 -26.712 1.00 42.97 219 ASN A CA 1
ATOM 1666 C C . ASN A 1 219 ? -7.439 -8.831 -26.344 1.00 42.97 219 ASN A C 1
ATOM 1668 O O . ASN A 1 219 ? -7.793 -8.052 -27.229 1.00 42.97 219 ASN A O 1
ATOM 1672 N N . THR A 1 220 ? -7.344 -8.438 -25.072 1.00 46.12 220 THR A N 1
ATOM 1673 C CA . THR A 1 220 ? -7.528 -7.042 -24.653 1.00 46.12 220 THR A CA 1
ATOM 1674 C C . THR A 1 220 ? -6.247 -6.248 -24.894 1.00 46.12 220 THR A C 1
ATOM 1676 O O . THR A 1 220 ? -5.488 -5.966 -23.972 1.00 46.12 220 THR A O 1
ATOM 1679 N N . PHE A 1 221 ? -5.980 -5.900 -26.153 1.00 46.19 221 PHE A N 1
ATOM 1680 C CA . PHE A 1 221 ? -5.003 -4.866 -26.488 1.00 46.19 221 PHE A CA 1
ATOM 1681 C C . PHE A 1 221 ? -5.575 -3.506 -26.074 1.00 46.19 221 PHE A C 1
ATOM 1683 O O . PHE A 1 221 ? -6.562 -3.044 -26.648 1.00 46.19 221 PHE A O 1
ATOM 1690 N N . PHE A 1 222 ? -4.970 -2.862 -25.076 1.00 44.91 222 PHE A N 1
ATOM 1691 C CA . PHE A 1 222 ? -5.282 -1.472 -24.756 1.00 44.91 222 PHE A CA 1
ATOM 1692 C C . PHE A 1 222 ? -4.571 -0.572 -25.767 1.00 44.91 222 PHE A C 1
ATOM 1694 O O . PHE A 1 222 ? -3.355 -0.406 -25.732 1.00 44.91 222 PHE A O 1
ATOM 1701 N N . PHE A 1 223 ? -5.335 0.007 -26.689 1.00 39.00 223 PHE A N 1
ATOM 1702 C CA . PHE A 1 223 ? -4.851 1.103 -27.516 1.00 39.00 223 PHE A CA 1
ATOM 1703 C C . PHE A 1 223 ? -4.847 2.372 -26.663 1.00 39.00 223 PHE A C 1
ATOM 1705 O O . PHE A 1 223 ? -5.882 3.016 -26.500 1.00 39.00 223 PHE A O 1
ATOM 1712 N N . THR A 1 224 ? -3.697 2.765 -26.119 1.00 38.78 224 THR A N 1
ATOM 1713 C CA . THR A 1 224 ? -3.521 4.153 -25.679 1.00 38.78 224 THR A CA 1
ATOM 1714 C C . THR A 1 224 ? -3.437 5.027 -26.925 1.00 38.78 224 THR A C 1
ATOM 1716 O O . THR A 1 224 ? -2.369 5.189 -27.509 1.00 38.78 224 THR A O 1
ATOM 1719 N N . MET A 1 225 ? -4.580 5.558 -27.361 1.00 36.91 225 MET A N 1
ATOM 1720 C CA . MET A 1 225 ? -4.633 6.675 -28.303 1.00 36.91 225 MET A CA 1
ATOM 1721 C C . MET A 1 225 ? -4.061 7.895 -27.576 1.00 36.91 225 MET A C 1
ATOM 1723 O O . MET A 1 225 ? -4.766 8.572 -26.830 1.00 36.91 225 MET A O 1
ATOM 1727 N N . THR A 1 226 ? -2.762 8.153 -27.723 1.00 45.38 226 THR A N 1
ATOM 1728 C CA . THR A 1 226 ? -2.189 9.438 -27.320 1.00 45.38 226 THR A CA 1
ATOM 1729 C C . THR A 1 226 ? -2.829 10.498 -28.202 1.00 45.38 226 THR A C 1
ATOM 1731 O O . THR A 1 226 ? -2.578 10.544 -29.403 1.00 45.38 226 THR A O 1
ATOM 1734 N N . ASN A 1 227 ? -3.688 11.327 -27.617 1.00 44.56 227 ASN A N 1
ATOM 1735 C CA . ASN A 1 227 ? -4.463 12.346 -28.326 1.00 44.56 227 ASN A CA 1
ATOM 1736 C C . ASN A 1 227 ? -3.612 13.561 -28.756 1.00 44.56 227 ASN A C 1
ATOM 1738 O O . ASN A 1 227 ? -4.127 14.662 -28.931 1.00 44.56 227 ASN A O 1
ATOM 1742 N N . GLU A 1 228 ? -2.302 13.377 -28.921 1.00 48.38 228 GLU A N 1
ATOM 1743 C CA . GLU A 1 228 ? -1.406 14.380 -29.481 1.00 48.38 228 GLU A CA 1
ATOM 1744 C C . GLU A 1 228 ? -1.386 14.214 -31.001 1.00 48.38 228 GLU A C 1
ATOM 1746 O O . GLU A 1 228 ? -0.476 13.631 -31.589 1.00 48.38 228 GLU A O 1
ATOM 1751 N N . GLN A 1 229 ? -2.430 14.735 -31.650 1.00 42.94 229 GLN A N 1
ATOM 1752 C CA . GLN A 1 229 ? -2.370 15.098 -33.063 1.00 42.94 229 GLN A CA 1
ATOM 1753 C C . GLN A 1 229 ? -1.337 16.224 -33.230 1.00 42.94 229 GLN A C 1
ATOM 1755 O O . GLN A 1 229 ? -1.677 17.403 -33.271 1.00 42.94 229 GLN A O 1
ATOM 1760 N N . SER A 1 230 ? -0.058 15.860 -33.300 1.00 49.94 230 SER A N 1
ATOM 1761 C CA . SER A 1 230 ? 0.921 16.648 -34.045 1.00 49.94 230 SER A CA 1
ATOM 1762 C C . SER A 1 230 ? 0.948 16.083 -35.462 1.00 49.94 230 SER A C 1
ATOM 1764 O O . SER A 1 230 ? 1.232 14.903 -35.660 1.00 49.94 230 SER A O 1
ATOM 1766 N N . GLU A 1 231 ? 0.589 16.903 -36.447 1.00 55.69 231 GLU A N 1
ATOM 1767 C CA . GLU A 1 231 ? 0.376 16.491 -37.845 1.00 55.69 231 GLU A CA 1
ATOM 1768 C C . GLU A 1 231 ? 1.651 16.032 -38.584 1.00 55.69 231 GLU A C 1
ATOM 1770 O O . GLU A 1 231 ? 1.586 15.771 -39.778 1.00 55.69 231 GLU A O 1
ATOM 1775 N N . ASP A 1 232 ? 2.795 15.878 -37.904 1.00 52.53 232 ASP A N 1
ATOM 1776 C CA . ASP A 1 232 ? 4.088 15.684 -38.577 1.00 52.53 232 ASP A CA 1
ATOM 1777 C C . ASP A 1 232 ? 5.031 14.646 -37.937 1.00 52.53 232 ASP A C 1
ATOM 1779 O O . ASP A 1 232 ? 6.224 14.610 -38.243 1.00 52.53 232 ASP A O 1
ATOM 1783 N N . SER A 1 233 ? 4.542 13.757 -37.062 1.00 48.31 233 SER A N 1
ATOM 1784 C CA . SER A 1 233 ? 5.397 12.723 -36.458 1.00 48.31 233 SER A CA 1
ATOM 1785 C C . SER A 1 233 ? 5.022 11.299 -36.879 1.00 48.31 233 SER A C 1
ATOM 1787 O O . SER A 1 233 ? 3.985 10.748 -36.523 1.00 48.31 233 SER A O 1
ATOM 1789 N N . THR A 1 234 ? 5.940 10.643 -37.597 1.00 45.16 234 THR A N 1
ATOM 1790 C CA . THR A 1 234 ? 5.983 9.189 -37.838 1.00 45.16 234 THR A CA 1
ATOM 1791 C C . THR A 1 234 ? 6.326 8.422 -36.552 1.00 45.16 234 THR A C 1
ATOM 1793 O O . THR A 1 234 ? 7.243 7.596 -36.526 1.00 45.16 234 THR A O 1
ATOM 1796 N N . ALA A 1 235 ? 5.645 8.725 -35.447 1.00 46.88 235 ALA A N 1
ATOM 1797 C CA . ALA A 1 235 ? 5.780 7.981 -34.209 1.00 46.88 235 ALA A CA 1
ATOM 1798 C C . ALA A 1 235 ? 5.059 6.641 -34.386 1.00 46.88 235 ALA A C 1
ATOM 1800 O O . ALA A 1 235 ? 3.845 6.575 -34.570 1.00 46.88 235 ALA A O 1
ATOM 1801 N N . SER A 1 236 ? 5.831 5.555 -34.394 1.00 40.78 236 SER A N 1
ATOM 1802 C CA . SER A 1 236 ? 5.264 4.208 -34.374 1.00 40.78 236 SER A CA 1
ATOM 1803 C C . SER A 1 236 ? 4.406 4.053 -33.115 1.00 40.78 236 SER A C 1
ATOM 1805 O O . SER A 1 236 ? 4.854 4.494 -32.056 1.00 40.78 236 SER A O 1
ATOM 1807 N N . PRO A 1 237 ? 3.213 3.436 -33.191 1.00 41.53 237 PRO A N 1
ATOM 1808 C CA . PRO A 1 237 ? 2.397 3.193 -32.011 1.00 41.53 237 PRO A CA 1
ATOM 1809 C C . PRO A 1 237 ? 3.235 2.423 -30.991 1.00 41.53 237 PRO A C 1
ATOM 1811 O O . PRO A 1 237 ? 3.703 1.313 -31.259 1.00 41.53 237 PRO A O 1
ATOM 1814 N N . THR A 1 238 ? 3.469 3.031 -29.832 1.00 42.22 238 THR A N 1
ATOM 1815 C CA . THR A 1 238 ? 4.131 2.365 -28.718 1.00 42.22 238 THR A CA 1
ATOM 1816 C C . THR A 1 238 ? 3.145 1.332 -28.196 1.00 42.22 238 THR A C 1
ATOM 1818 O O . THR A 1 238 ? 2.209 1.657 -27.471 1.00 42.22 238 THR A O 1
ATOM 1821 N N . PHE A 1 239 ? 3.314 0.081 -28.626 1.00 37.62 239 PHE A N 1
ATOM 1822 C CA . PHE A 1 239 ? 2.591 -1.054 -28.072 1.00 37.62 239 PHE A CA 1
ATOM 1823 C C . PHE A 1 239 ? 2.977 -1.183 -26.598 1.00 37.62 239 PHE A C 1
ATOM 1825 O O . PHE A 1 239 ? 3.965 -1.834 -26.258 1.00 37.62 239 PHE A O 1
ATOM 1832 N N . SER A 1 240 ? 2.209 -0.561 -25.707 1.00 44.34 240 SER A N 1
ATOM 1833 C CA . SER A 1 240 ? 2.158 -1.020 -24.331 1.00 44.34 240 SER A CA 1
ATOM 1834 C C . SER A 1 240 ? 1.384 -2.334 -24.384 1.00 44.34 240 SER A C 1
ATOM 1836 O O . SER A 1 240 ? 0.168 -2.380 -24.552 1.00 44.34 240 SER A O 1
ATOM 1838 N N . SER A 1 241 ? 2.114 -3.451 -24.368 1.00 44.19 241 SER A N 1
ATOM 1839 C CA . SER A 1 241 ? 1.495 -4.750 -24.110 1.00 44.19 241 SER A CA 1
ATOM 1840 C C . SER A 1 241 ? 0.582 -4.587 -22.893 1.00 44.19 241 SER A C 1
ATOM 1842 O O . SER A 1 241 ? 1.046 -3.960 -21.931 1.00 44.19 241 SER A O 1
ATOM 1844 N N . PRO A 1 242 ? -0.661 -5.105 -22.903 1.00 47.94 242 PRO A N 1
ATOM 1845 C CA . PRO A 1 242 ? -1.541 -4.986 -21.753 1.00 47.94 242 PRO A CA 1
ATOM 1846 C C . PRO A 1 242 ? -0.761 -5.498 -20.550 1.00 47.94 242 PRO A C 1
ATOM 1848 O O . PRO A 1 242 ? -0.357 -6.663 -20.528 1.00 47.94 242 PRO A O 1
ATOM 1851 N N . LEU A 1 243 ? -0.447 -4.600 -19.611 1.00 51.03 243 LEU A N 1
ATOM 1852 C CA . LEU A 1 243 ? 0.177 -4.983 -18.356 1.00 51.03 243 LEU A CA 1
ATOM 1853 C C . LEU A 1 243 ? -0.779 -6.025 -17.785 1.00 51.03 243 LEU A C 1
ATOM 1855 O O . LEU A 1 243 ? -1.898 -5.672 -17.409 1.00 51.03 243 LEU A O 1
ATOM 1859 N N . LYS A 1 244 ? -0.405 -7.314 -17.819 1.00 54.59 244 LYS A N 1
ATOM 1860 C CA . LYS A 1 244 ? -1.199 -8.364 -17.177 1.00 54.59 244 LYS A CA 1
ATOM 1861 C C . LYS A 1 244 ? -1.367 -7.869 -15.751 1.00 54.59 244 LYS A C 1
ATOM 1863 O O . LYS A 1 244 ? -0.371 -7.735 -15.044 1.00 54.59 244 LYS A O 1
ATOM 1868 N N . CYS A 1 245 ? -2.583 -7.505 -15.354 1.00 59.03 245 CYS A N 1
ATOM 1869 C CA . CYS A 1 245 ? -2.818 -7.048 -13.997 1.00 59.03 245 CYS A CA 1
ATOM 1870 C C . CYS A 1 245 ? -2.457 -8.228 -13.093 1.00 59.03 245 CYS A C 1
ATOM 1872 O O . CYS A 1 245 ? -3.172 -9.228 -13.084 1.00 59.03 245 CYS A O 1
ATOM 1874 N N . SER A 1 246 ? -1.315 -8.165 -12.402 1.00 71.56 246 SER A N 1
ATOM 1875 C CA . SER A 1 246 ? -0.959 -9.205 -11.436 1.00 71.56 246 SER A CA 1
ATOM 1876 C C . SER A 1 246 ? -2.058 -9.224 -10.404 1.00 71.56 246 SER A C 1
ATOM 1878 O O . SER A 1 246 ? -2.429 -8.165 -9.901 1.00 71.56 246 SER A O 1
ATOM 1880 N N . TRP A 1 247 ? -2.584 -10.406 -10.101 1.00 81.38 247 TRP A N 1
ATOM 1881 C CA . TRP A 1 247 ? -3.558 -10.571 -9.034 1.00 81.38 247 TRP A CA 1
ATOM 1882 C C . TRP A 1 247 ? -3.036 -9.983 -7.714 1.00 81.38 247 TRP A C 1
ATOM 1884 O O . TRP A 1 247 ? -3.755 -9.222 -7.058 1.00 81.38 247 TRP A O 1
ATOM 1894 N N . ASP A 1 248 ? -1.765 -10.241 -7.406 1.00 86.69 248 ASP A N 1
ATOM 1895 C CA . ASP A 1 248 ? -1.058 -9.718 -6.240 1.00 86.69 248 ASP A CA 1
ATOM 1896 C C . ASP A 1 248 ? -0.602 -8.267 -6.488 1.00 86.69 248 ASP A C 1
ATOM 1898 O O . ASP A 1 248 ? -0.066 -7.933 -7.551 1.00 86.69 248 ASP A O 1
ATOM 1902 N N . LEU A 1 249 ? -0.803 -7.395 -5.496 1.00 91.06 249 LEU A N 1
ATOM 1903 C CA . LEU A 1 249 ? -0.291 -6.025 -5.505 1.00 91.06 249 LEU A CA 1
ATOM 1904 C C . LEU A 1 249 ? 1.113 -6.016 -4.903 1.00 91.06 249 LEU A C 1
ATOM 1906 O O . LEU A 1 249 ? 1.307 -6.473 -3.779 1.00 91.06 249 LEU A O 1
ATOM 1910 N N . HIS A 1 250 ? 2.077 -5.445 -5.618 1.00 92.19 250 HIS A N 1
ATOM 1911 C CA . HIS A 1 250 ? 3.472 -5.395 -5.189 1.00 92.19 250 HIS A CA 1
ATOM 1912 C C . HIS A 1 250 ? 3.904 -3.941 -4.978 1.00 92.19 250 HIS A C 1
ATOM 1914 O O . HIS A 1 250 ? 3.885 -3.135 -5.910 1.00 92.19 250 HIS A O 1
ATOM 1920 N N . ILE A 1 251 ? 4.296 -3.603 -3.750 1.00 93.94 251 ILE A N 1
ATOM 1921 C CA . ILE A 1 251 ? 4.746 -2.259 -3.369 1.00 93.94 251 ILE A CA 1
ATOM 1922 C C . ILE A 1 251 ? 6.194 -2.353 -2.898 1.00 93.94 251 ILE A C 1
ATOM 1924 O O . ILE A 1 251 ? 6.495 -3.086 -1.957 1.00 93.94 251 ILE A O 1
ATOM 1928 N N . LEU A 1 252 ? 7.086 -1.598 -3.533 1.00 92.69 252 LEU A N 1
ATOM 1929 C CA . LEU A 1 252 ? 8.484 -1.481 -3.135 1.00 92.69 252 LEU A CA 1
ATOM 1930 C C . LEU A 1 252 ? 8.685 -0.168 -2.377 1.00 92.69 252 LEU A C 1
ATOM 1932 O O . LEU A 1 252 ? 8.457 0.912 -2.916 1.00 92.69 252 LEU A O 1
ATOM 1936 N N . ILE A 1 253 ? 9.124 -0.266 -1.127 1.00 91.38 253 ILE A N 1
ATOM 1937 C CA . ILE A 1 253 ? 9.532 0.876 -0.317 1.00 91.38 253 ILE A CA 1
ATOM 1938 C C . ILE A 1 253 ? 11.022 1.120 -0.541 1.00 91.38 253 ILE A C 1
ATOM 1940 O O . ILE A 1 253 ? 11.857 0.248 -0.277 1.00 91.38 253 ILE A O 1
ATOM 1944 N N . VAL A 1 254 ? 11.341 2.319 -1.009 1.00 87.25 254 VAL A N 1
ATOM 1945 C CA . VAL A 1 254 ? 12.700 2.804 -1.243 1.00 87.25 254 VAL A CA 1
ATOM 1946 C C . VAL A 1 254 ? 13.049 3.872 -0.206 1.00 87.25 254 VAL A C 1
ATOM 1948 O O . VAL A 1 254 ? 12.175 4.594 0.276 1.00 87.25 254 VAL A O 1
ATOM 1951 N N . ASP A 1 255 ? 14.320 3.948 0.177 1.00 80.62 255 ASP A N 1
ATOM 1952 C CA . ASP A 1 255 ? 14.826 5.046 1.005 1.00 80.62 255 ASP A CA 1
ATOM 1953 C C . ASP A 1 255 ? 15.027 6.269 0.101 1.00 80.62 255 ASP A C 1
ATOM 1955 O O . ASP A 1 255 ? 15.731 6.181 -0.908 1.00 80.62 255 ASP A O 1
ATOM 1959 N N . ALA A 1 256 ? 14.361 7.377 0.421 1.00 71.62 256 ALA A N 1
ATOM 1960 C CA . ALA A 1 256 ? 14.440 8.617 -0.347 1.00 71.62 256 ALA A CA 1
ATOM 1961 C C . ALA A 1 256 ? 15.535 9.570 0.172 1.00 71.62 256 ALA A C 1
ATOM 1963 O O . ALA A 1 256 ? 15.715 10.652 -0.385 1.00 71.62 256 ALA A O 1
ATOM 1964 N N . GLY A 1 257 ? 16.291 9.171 1.202 1.00 69.00 257 GLY A N 1
ATOM 1965 C CA . GLY A 1 257 ? 17.200 10.046 1.940 1.00 69.00 257 GLY A CA 1
ATOM 1966 C C . GLY A 1 257 ? 16.531 10.651 3.177 1.00 69.00 257 GLY A C 1
ATOM 1967 O O . GLY A 1 257 ? 15.335 10.504 3.392 1.00 69.00 257 GLY A O 1
ATOM 1968 N N . ASP A 1 258 ? 17.319 11.280 4.056 1.00 70.00 258 ASP A N 1
ATOM 1969 C CA . ASP A 1 258 ? 16.844 11.972 5.271 1.00 70.00 258 ASP A CA 1
ATOM 1970 C C . ASP A 1 258 ? 15.933 11.150 6.209 1.00 70.00 258 ASP A C 1
ATOM 1972 O O . ASP A 1 258 ? 15.197 11.698 7.032 1.00 70.00 258 ASP A O 1
ATOM 1976 N N . ARG A 1 259 ? 16.051 9.812 6.160 1.00 69.88 259 ARG A N 1
ATOM 1977 C CA . ARG A 1 259 ? 15.192 8.841 6.871 1.00 69.88 259 ARG A CA 1
ATOM 1978 C C . ARG A 1 259 ? 13.741 8.826 6.379 1.00 69.88 259 ARG A C 1
ATOM 1980 O O . ARG A 1 259 ? 12.874 8.270 7.060 1.00 69.88 259 ARG A O 1
ATOM 1987 N N . GLU A 1 260 ? 13.480 9.408 5.217 1.00 78.50 260 GLU A N 1
ATOM 1988 C CA . GLU A 1 260 ? 12.198 9.349 4.542 1.00 78.50 260 GLU A CA 1
ATOM 1989 C C . GLU A 1 260 ? 12.090 8.063 3.721 1.00 78.50 260 GLU A C 1
ATOM 1991 O O . GLU A 1 260 ? 13.009 7.640 3.019 1.00 78.50 260 GLU A O 1
ATOM 1996 N N . LYS A 1 261 ? 10.937 7.409 3.833 1.00 85.06 261 LYS A N 1
ATOM 1997 C CA . LYS A 1 261 ? 10.616 6.210 3.065 1.00 85.06 261 LYS A CA 1
ATOM 1998 C C . LYS A 1 261 ? 9.585 6.567 2.020 1.00 85.06 261 LYS A C 1
ATOM 2000 O O . LYS A 1 261 ? 8.551 7.144 2.348 1.00 85.06 261 LYS A O 1
ATOM 2005 N N . HIS A 1 262 ? 9.831 6.140 0.793 1.00 88.62 262 HIS A N 1
ATOM 2006 C CA . HIS A 1 262 ? 8.936 6.376 -0.323 1.00 88.62 262 HIS A CA 1
ATOM 2007 C C . HIS A 1 262 ? 8.408 5.062 -0.879 1.00 88.62 262 HIS A C 1
ATOM 2009 O O . HIS A 1 262 ? 9.160 4.106 -1.051 1.00 88.62 262 HIS A O 1
ATOM 2015 N N . ALA A 1 263 ? 7.108 4.992 -1.143 1.00 90.81 263 ALA A N 1
ATOM 2016 C CA . ALA A 1 263 ? 6.521 3.827 -1.784 1.00 90.81 263 ALA A CA 1
ATOM 2017 C C . ALA A 1 263 ? 6.597 3.979 -3.300 1.00 90.81 263 ALA A C 1
ATOM 2019 O O . ALA A 1 263 ? 6.416 5.062 -3.840 1.00 90.81 263 ALA A O 1
ATOM 2020 N N . THR A 1 264 ? 6.811 2.870 -3.985 1.00 90.81 264 THR A N 1
ATOM 2021 C CA . THR A 1 264 ? 6.705 2.733 -5.434 1.00 90.81 264 THR A CA 1
ATOM 2022 C C . THR A 1 264 ? 5.904 1.478 -5.728 1.00 90.81 264 THR A C 1
ATOM 2024 O O . THR A 1 264 ? 5.781 0.587 -4.880 1.00 90.81 264 THR A O 1
ATOM 2027 N N . VAL A 1 265 ? 5.330 1.402 -6.920 1.00 91.44 265 VAL A N 1
ATOM 2028 C CA . VAL A 1 265 ? 4.511 0.261 -7.307 1.00 91.44 265 VAL A CA 1
ATOM 2029 C C . VAL A 1 265 ? 5.230 -0.583 -8.355 1.00 91.44 265 VAL A C 1
ATOM 2031 O O . VAL A 1 265 ? 5.786 -0.043 -9.310 1.00 91.44 265 VAL A O 1
ATOM 2034 N N . LEU A 1 266 ? 5.242 -1.904 -8.169 1.00 89.75 266 LEU A N 1
ATOM 2035 C CA . LEU A 1 266 ? 5.805 -2.852 -9.128 1.00 89.75 266 LEU A CA 1
ATOM 2036 C C . LEU A 1 266 ? 4.671 -3.391 -10.006 1.00 89.75 266 LEU A C 1
ATOM 2038 O O . LEU A 1 266 ? 3.786 -4.109 -9.538 1.00 89.75 266 LEU A O 1
ATOM 2042 N N . LEU A 1 267 ? 4.691 -3.025 -11.285 1.00 86.81 267 LEU A N 1
ATOM 2043 C CA . LEU A 1 267 ? 3.695 -3.420 -12.279 1.00 86.81 267 LEU A CA 1
ATOM 2044 C C . LEU A 1 267 ? 4.253 -4.558 -13.133 1.00 86.81 267 LEU A C 1
ATOM 2046 O O . LEU A 1 267 ? 5.382 -4.435 -13.603 1.00 86.81 267 LEU A O 1
ATOM 2050 N N . PRO A 1 268 ? 3.508 -5.647 -13.375 1.00 83.62 268 PRO A N 1
ATOM 2051 C CA . PRO A 1 268 ? 3.980 -6.722 -14.240 1.00 83.62 268 PRO A CA 1
ATOM 2052 C C . PRO A 1 268 ? 4.271 -6.213 -15.642 1.00 83.62 268 PRO A C 1
ATOM 2054 O O . PRO A 1 268 ? 3.470 -5.487 -16.218 1.00 83.62 268 PRO A O 1
ATOM 2057 N N . SER A 1 269 ? 5.388 -6.645 -16.204 1.00 78.75 269 SER A N 1
ATOM 2058 C CA . SER A 1 269 ? 5.829 -6.303 -17.547 1.00 78.75 269 SER A CA 1
ATOM 2059 C C . SER A 1 269 ? 6.119 -7.568 -18.340 1.00 78.75 269 SER A C 1
ATOM 2061 O O . SER A 1 269 ? 6.470 -8.613 -17.791 1.00 78.75 269 SER A O 1
ATOM 2063 N N . VAL A 1 270 ? 6.001 -7.463 -19.659 1.00 72.50 270 VAL A N 1
ATOM 2064 C CA . VAL A 1 270 ? 6.557 -8.463 -20.573 1.00 72.50 270 VAL A CA 1
ATOM 2065 C C . VAL A 1 270 ? 8.087 -8.328 -20.538 1.00 72.50 270 VAL A C 1
ATOM 2067 O O . VAL A 1 270 ? 8.578 -7.202 -20.379 1.00 72.50 270 VAL A O 1
ATOM 2070 N N . PRO A 1 271 ? 8.858 -9.429 -20.654 1.00 66.31 271 PRO A N 1
ATOM 2071 C CA . PRO A 1 271 ? 10.299 -9.340 -20.834 1.00 66.31 271 PRO A CA 1
ATOM 2072 C C . PRO A 1 271 ? 10.624 -8.373 -21.970 1.00 66.31 271 PRO A C 1
ATOM 2074 O O . PRO A 1 271 ? 10.228 -8.587 -23.118 1.00 66.31 271 PRO A O 1
ATOM 2077 N N . ILE A 1 272 ? 11.361 -7.312 -21.647 1.00 61.28 272 ILE A N 1
ATOM 2078 C CA . ILE A 1 272 ? 11.948 -6.448 -22.661 1.00 61.28 272 ILE A CA 1
ATOM 2079 C C . ILE A 1 272 ? 13.073 -7.275 -23.274 1.00 61.28 272 ILE A C 1
ATOM 2081 O O . ILE A 1 272 ? 14.169 -7.367 -22.722 1.00 61.28 272 ILE A O 1
ATOM 2085 N N . LEU A 1 273 ? 12.788 -7.940 -24.395 1.00 54.34 273 LEU A N 1
ATOM 2086 C CA . LEU A 1 273 ? 13.828 -8.515 -25.236 1.00 54.34 273 LEU A CA 1
ATOM 2087 C C . LEU A 1 273 ? 14.666 -7.339 -25.730 1.00 54.34 273 LEU A C 1
ATOM 2089 O O . LEU A 1 273 ? 14.324 -6.686 -26.717 1.00 54.34 273 LEU A O 1
ATOM 2093 N N . HIS A 1 274 ? 15.743 -7.022 -25.012 1.00 50.78 274 HIS A N 1
ATOM 2094 C CA . HIS A 1 274 ? 16.742 -6.101 -25.515 1.00 50.78 274 HIS A CA 1
ATOM 2095 C C . HIS A 1 274 ? 17.263 -6.711 -26.813 1.00 50.78 274 HIS A C 1
ATOM 2097 O O . HIS A 1 274 ? 18.026 -7.677 -26.803 1.00 50.78 274 HIS A O 1
ATOM 2103 N N . ASN A 1 275 ? 16.816 -6.159 -27.944 1.00 43.41 275 ASN A N 1
ATOM 2104 C CA . ASN A 1 275 ? 17.432 -6.388 -29.237 1.00 43.41 275 ASN A CA 1
ATOM 2105 C C . ASN A 1 275 ? 18.851 -5.845 -29.122 1.00 43.41 275 ASN A C 1
ATOM 2107 O O . ASN A 1 275 ? 19.107 -4.667 -29.372 1.00 43.41 275 ASN A O 1
ATOM 2111 N N . GLY A 1 276 ? 19.758 -6.702 -28.659 1.00 40.84 276 GLY A N 1
ATOM 2112 C CA . GLY A 1 276 ? 21.166 -6.410 -28.536 1.00 40.84 276 GLY A CA 1
ATOM 2113 C C . GLY A 1 276 ? 21.699 -6.073 -29.915 1.00 40.84 276 GLY A C 1
ATOM 2114 O O . GLY A 1 276 ? 22.134 -6.952 -30.657 1.00 40.84 276 GLY A O 1
ATOM 2115 N N . LYS A 1 277 ? 21.706 -4.783 -30.259 1.00 40.53 277 LYS A N 1
ATOM 2116 C CA . LYS A 1 277 ? 22.686 -4.257 -31.197 1.00 40.53 277 LYS A CA 1
ATOM 2117 C C . LYS A 1 277 ? 24.030 -4.411 -30.499 1.00 40.53 277 LYS A C 1
ATOM 2119 O O . LYS A 1 277 ? 24.489 -3.501 -29.817 1.00 40.53 277 LYS A O 1
ATOM 2124 N N . LYS A 1 278 ? 24.629 -5.596 -30.650 1.00 38.78 278 LYS A N 1
ATOM 2125 C CA . LYS A 1 278 ? 26.074 -5.767 -30.526 1.00 38.78 278 LYS A CA 1
ATOM 2126 C C . LYS A 1 278 ? 26.692 -4.713 -31.445 1.00 38.78 278 LYS A C 1
ATOM 2128 O O . LYS A 1 278 ? 26.522 -4.799 -32.661 1.00 38.78 278 LYS A O 1
ATOM 2133 N N . ARG A 1 279 ? 27.267 -3.670 -30.854 1.00 38.81 279 ARG A N 1
ATOM 2134 C CA . ARG A 1 279 ? 28.242 -2.822 -31.534 1.00 38.81 279 ARG A CA 1
ATOM 2135 C C . ARG A 1 279 ? 29.603 -3.479 -31.406 1.00 38.81 279 ARG A C 1
ATOM 2137 O O . ARG A 1 279 ? 29.854 -4.053 -30.324 1.00 38.81 279 ARG A O 1
#

Foldseek 3Di:
DDDDQPPPQQPQPDQWFKKFQPDLAFDDDWDADPVFQWTVVVQWIWGPGDDPPPPDIWIWIWGFDDPLLLQVQLLLQVLPPDDPDDSVVSSLVLLLQLLVLLPDQAHWFFWDDSVRDTDIDGSPRLLCVVCVSVVHDSVVLSVLSNDTVNVNHHHDDDSSQRSSCRVVVFKEWEKEFDPPPDDDDPPRRNTGIIGTSDMYNPPVHDQPCVPPDVVVVQPPQDQPPPVPPPVDDPDDRPRPRPQSSPSYWYWYWYDPPPNDIGIITITTGDPPPPPDPPD

pLDDT: mean 74.23, std 21.65, range [22.27, 98.62]

Secondary structure (DSSP, 8-state):
-----------------EEE-SS-------EE-TTT-BEEES--EEEE---TT---PEEEEEEE---SS-HHHHHHHTT-TT--S-HHHHHHHHHHHHHHHHH-TT-EEEE--TTS--EEEEHHHHHHHHHHHTT--HHHHHHHHTS-GGGTPPPP-HHHHHHHHHHHTS-EEEEEEE---SPPPTTS---PEEEEEEEESTTTS--GGGGS-HHHHTT-----------TT--------------SSEEEEEEEEETTEEEEEEEEEE----------

InterPro domains:
  IPR003323 OTU domain [PF02338] (66-181)
  IPR003323 OTU domain [PS50802] (60-211)

Sequence (279 aa):
MGPGGLVLLLLTLGRTVSFSLPDRLPFGKFEFDEATGICRDPPAFICNGGSPDETAQQYFVMRNVPGDGDCVFHAVGMMSPDSEYTIKSMALEMRQVVANFLSWPDGNLYVDNNLGKKRLVRSRDLLRSAARGEGLSKEEYLVRLRKPGRDGGLYGGGPEMTVLSNILRRPIAIYHLATSGREPLPGTGDALEIVKVGEFGRGHFEDACSKIPDSVVANTFFFTMTNEQSEDSTASPTFSSPLKCSWDLHILIVDAGDREKHATVLLPSVPILHNGKKR

Organism: Thalassiosira oceanica (NCBI:txid159749)

Radius of gyration: 20.32 Å; chains: 1; bounding box: 54×44×66 Å